Protein AF-0000000073406662 (afdb_homodimer)

InterPro domains:
  IPR036388 Winged helix-like DNA-binding domain superfamily [G3DSA:1.10.10.10] (6-102)
  IPR036390 Winged helix DNA-binding domain superfamily [SSF46785] (11-95)
  IPR038723 ArnR1-like, winged helix-turn-helix domain [PF14947] (11-85)

Nearest PDB structures (foldseek):
  1r7j-assembly1_A-2  TM=8.911E-01  e=1.239E-07  Saccharolobus solfataricus
  1xsx-assembly1_B  TM=8.533E-01  e=1.805E-06  Saccharolobus solfataricus
  5yhx-assembly2_H  TM=6.867E-01  e=5.945E-03  Lactococcus lactis subsp. lactis Il1403
  5aiq-assembly2_B  TM=6.368E-01  e=1.874E-02  Neisseria meningitidis serogroup B
  1lnw-assembly3_F  TM=6.639E-01  e=2.578E-02  Pseudomonas aeruginosa

Sequence (204 aa):
MMAEVTTGRKKRTRYEIIHDILAQCENGAKKTWLMYKANLSYELTNNYINKLVEKQLISQKDGLYYLTDKGKKLLELLKEYKDKKTALDRVTSQIKDIYGEDMMAEVTTGRKKRTRYEIIHDILAQCENGAKKTWLMYKANLSYELTNNYINKLVEKQLISQKDGLYYLTDKGKKLLELLKEYKDKKTALDRVTSQIKDIYGED

Radius of gyration: 23.89 Å; Cα contacts (8 Å, |Δi|>4): 197; chains: 2; bounding box: 32×71×55 Å

Solvent-accessible surface area (backbone atoms only — not comparable to full-atom values): 11511 Å² total; per-residue (Å²): 134,76,77,75,72,72,69,83,67,82,76,82,48,70,66,54,52,50,38,57,53,51,64,52,13,72,82,45,29,40,62,70,55,50,43,64,70,64,76,50,55,70,66,59,42,49,53,50,53,52,50,34,40,75,64,49,27,32,44,79,55,97,74,22,31,28,53,31,74,58,23,49,52,47,46,54,47,46,54,50,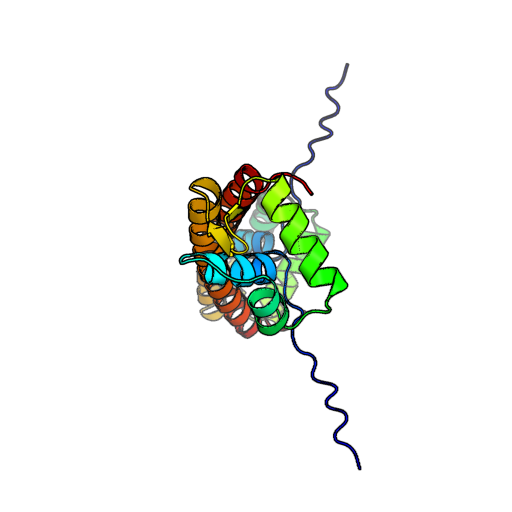40,50,53,34,48,50,55,35,51,52,46,51,50,53,44,40,68,70,71,43,84,131,134,75,78,75,73,71,68,82,66,82,75,81,49,70,64,55,51,50,38,57,53,50,65,53,13,71,82,46,28,42,60,71,54,51,44,62,69,62,75,51,54,68,65,59,42,48,52,51,52,52,52,34,39,75,66,48,27,30,45,79,56,95,74,22,30,28,51,32,75,59,23,49,52,47,44,53,46,44,52,50,41,51,52,35,49,51,56,36,50,52,46,51,49,54,45,40,69,70,71,42,84,131

pLDDT: mean 91.29, std 16.51, range [28.42, 98.75]

Structure (mmCIF, N/CA/C/O backbone):
data_AF-0000000073406662-model_v1
#
loop_
_entity.id
_entity.type
_entity.pdbx_description
1 polymer 'Conserved Archaeal protein'
#
loop_
_atom_site.group_PDB
_atom_site.id
_atom_site.type_symbol
_atom_site.label_atom_id
_atom_site.label_alt_id
_atom_site.label_comp_id
_atom_site.label_asym_id
_atom_site.label_entity_id
_atom_site.label_seq_id
_atom_site.pdbx_PDB_ins_code
_atom_site.Cartn_x
_atom_site.Cartn_y
_atom_site.Cartn_z
_atom_site.occupancy
_atom_site.B_iso_or_equiv
_atom_site.auth_seq_id
_atom_site.auth_comp_id
_atom_site.auth_asym_id
_atom_site.auth_atom_id
_atom_site.pdbx_PDB_model_num
ATOM 1 N N . MET A 1 1 ? -20.703 21.891 -26.766 1 28.42 1 MET A N 1
ATOM 2 C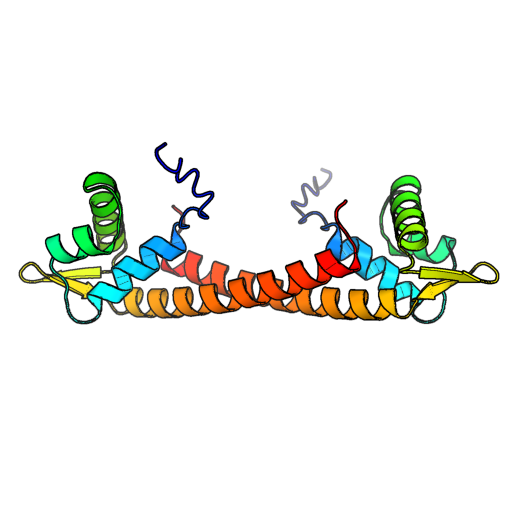 CA . MET A 1 1 ? -20.297 20.516 -26.516 1 28.42 1 MET A CA 1
ATOM 3 C C . MET A 1 1 ? -19.266 20.453 -25.391 1 28.42 1 MET A C 1
ATOM 5 O O . MET A 1 1 ? -18.094 20.781 -25.594 1 28.42 1 MET A O 1
ATOM 9 N N . MET A 1 2 ? -19.641 20.781 -24.141 1 30.27 2 MET A N 1
ATOM 10 C CA . MET A 1 2 ? -18.781 20.984 -22.969 1 30.27 2 MET A CA 1
ATOM 11 C C . MET A 1 2 ? -18.062 19.688 -22.594 1 30.27 2 MET A C 1
ATOM 13 O O . MET A 1 2 ? -18.609 18.594 -22.75 1 30.27 2 MET A O 1
ATOM 17 N N . ALA A 1 3 ? -16.828 19.625 -22.828 1 38.38 3 ALA A N 1
ATOM 18 C CA . ALA A 1 3 ? -16.016 18.484 -22.406 1 38.38 3 ALA A CA 1
ATOM 19 C C . ALA A 1 3 ? -16.422 18.016 -21.031 1 38.38 3 ALA A C 1
ATOM 21 O O . ALA A 1 3 ? -16.5 18.797 -20.078 1 38.38 3 ALA A O 1
ATOM 22 N N . GLU A 1 4 ? -17.375 17.172 -20.938 1 38.16 4 GLU A N 1
ATOM 23 C CA . GLU A 1 4 ? -17.578 16.531 -19.641 1 38.16 4 GLU A CA 1
ATOM 24 C C . GLU A 1 4 ? -16.25 16.094 -19.031 1 38.16 4 GLU A C 1
ATOM 26 O O . GLU A 1 4 ? -15.523 15.289 -19.641 1 38.16 4 GLU A O 1
ATOM 31 N N . VAL A 1 5 ? -15.398 16.938 -18.531 1 43.41 5 VAL A N 1
ATOM 32 C CA . VAL A 1 5 ? -14.266 16.547 -17.719 1 43.41 5 VAL A CA 1
ATOM 33 C C . VAL A 1 5 ? -14.68 15.43 -16.75 1 43.41 5 VAL A C 1
ATOM 35 O O . VAL A 1 5 ? -15.352 15.68 -15.758 1 43.41 5 VAL A O 1
ATOM 38 N N . THR A 1 6 ? -15.414 14.555 -17.125 1 45.12 6 THR A N 1
ATOM 39 C CA . THR A 1 6 ? -15.633 13.406 -16.25 1 45.12 6 THR A CA 1
ATOM 40 C C . THR A 1 6 ? -14.336 12.992 -15.555 1 45.12 6 THR A C 1
ATOM 42 O O . THR A 1 6 ? -13.586 12.172 -16.078 1 45.12 6 THR A O 1
ATOM 45 N N . THR A 1 7 ? -13.305 13.859 -15.336 1 47 7 THR A N 1
ATOM 46 C CA . THR A 1 7 ? -11.945 13.43 -15.055 1 47 7 THR A CA 1
ATOM 47 C C . THR A 1 7 ? -11.898 12.531 -13.82 1 47 7 THR A C 1
ATOM 49 O O . THR A 1 7 ? -12.492 12.859 -12.789 1 47 7 THR A O 1
ATOM 52 N N . GLY A 1 8 ? -12.062 11.32 -13.852 1 49.19 8 GLY A N 1
ATOM 53 C CA . GLY A 1 8 ? -11.766 10.227 -12.938 1 49.19 8 GLY A CA 1
ATOM 54 C C . GLY A 1 8 ? -10.617 10.539 -11.992 1 49.19 8 GLY A C 1
ATOM 55 O O . GLY A 1 8 ? -9.68 9.742 -11.867 1 49.19 8 GLY A O 1
ATOM 56 N N . ARG A 1 9 ? -10.273 11.703 -11.641 1 59.06 9 ARG A N 1
ATOM 57 C CA . ARG A 1 9 ? -9.086 11.992 -10.836 1 59.06 9 ARG A CA 1
ATOM 58 C C . ARG A 1 9 ? -9.172 11.305 -9.477 1 59.06 9 ARG A C 1
ATOM 60 O O . ARG A 1 9 ? -10.242 11.25 -8.867 1 59.06 9 ARG A O 1
ATOM 67 N N . LYS A 1 10 ? -8.125 10.625 -9.18 1 72.88 10 LYS A N 1
ATOM 68 C CA . LYS A 1 10 ? -8.008 9.992 -7.867 1 72.88 10 LYS A CA 1
ATOM 69 C C . LYS A 1 10 ? -8.18 11.016 -6.746 1 72.88 10 LYS A C 1
ATOM 71 O O . LYS A 1 10 ? -7.578 12.086 -6.781 1 72.88 10 LYS A O 1
ATOM 76 N N . LYS A 1 11 ? -9.188 10.852 -5.934 1 87.69 11 LYS A N 1
ATOM 77 C CA . LYS A 1 11 ? -9.453 11.656 -4.742 1 87.69 11 LYS A CA 1
ATOM 78 C C . LYS A 1 11 ? -8.266 11.617 -3.779 1 87.69 11 LYS A C 1
ATOM 80 O O . LYS A 1 11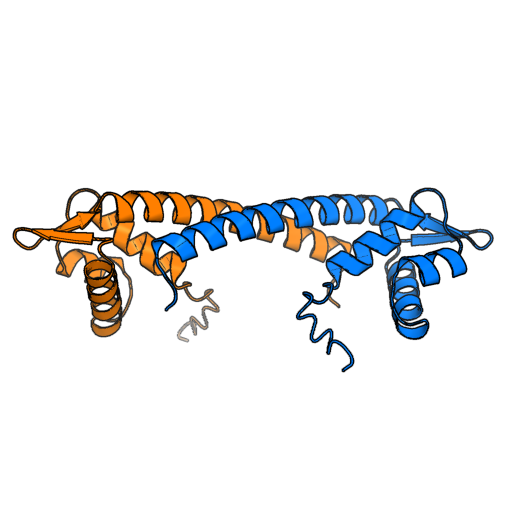 ? -7.688 10.555 -3.547 1 87.69 11 LYS A O 1
ATOM 85 N N . ARG A 1 12 ? -7.898 12.938 -3.332 1 91.94 12 ARG A N 1
ATOM 86 C CA . ARG A 1 12 ? -6.848 13 -2.324 1 91.94 12 ARG A CA 1
ATOM 87 C C . ARG A 1 12 ? -7.242 12.234 -1.068 1 91.94 12 ARG A C 1
ATOM 89 O O . ARG A 1 12 ? -8.391 12.305 -0.627 1 91.94 12 ARG A O 1
ATOM 96 N N . THR A 1 13 ? -6.262 11.523 -0.59 1 94.5 13 THR A N 1
ATOM 97 C CA . THR A 1 13 ? -6.449 10.844 0.686 1 94.5 13 THR A CA 1
ATOM 98 C C . THR A 1 13 ? -6.25 11.805 1.851 1 94.5 13 THR A C 1
ATOM 100 O O . THR A 1 13 ? -5.719 12.906 1.669 1 94.5 13 THR A O 1
ATOM 103 N N . ARG A 1 14 ? -6.676 11.43 2.963 1 95.19 14 ARG A N 1
ATOM 104 C CA . ARG A 1 14 ? -6.473 12.195 4.188 1 95.19 14 ARG A CA 1
ATOM 105 C C . ARG A 1 14 ? -4.996 12.523 4.387 1 95.19 14 ARG A C 1
ATOM 107 O O . ARG A 1 14 ? -4.648 13.656 4.734 1 95.19 14 ARG A O 1
ATOM 114 N N . TYR A 1 15 ? -4.195 11.539 4.129 1 96.94 15 TYR A N 1
ATOM 115 C CA . TYR A 1 15 ? -2.766 11.727 4.336 1 96.94 15 TYR A CA 1
ATOM 116 C C . TYR A 1 15 ? -2.213 12.781 3.381 1 96.94 15 TYR A C 1
ATOM 118 O O . TYR A 1 15 ? -1.326 13.555 3.748 1 96.94 15 TYR A O 1
ATOM 126 N N . GLU A 1 16 ? -2.719 12.82 2.156 1 96.56 16 GLU A N 1
ATOM 127 C CA . GLU A 1 16 ? -2.277 13.805 1.175 1 96.56 16 GLU A CA 1
ATOM 128 C C . GLU A 1 16 ? -2.695 15.211 1.585 1 96.56 16 GLU A C 1
ATOM 130 O O . GLU A 1 16 ? -1.923 16.172 1.434 1 96.56 16 GLU A O 1
ATOM 135 N N . ILE A 1 17 ? -3.816 15.312 2.09 1 96.81 17 ILE A N 1
ATOM 136 C CA . ILE A 1 17 ? -4.332 16.609 2.529 1 96.81 17 ILE A CA 1
ATOM 137 C C . ILE A 1 17 ? -3.504 17.125 3.705 1 96.81 17 ILE A C 1
ATOM 139 O O . ILE A 1 17 ? -3.035 18.266 3.693 1 96.81 17 ILE A O 1
ATOM 143 N N . ILE A 1 18 ? -3.332 16.25 4.637 1 97.94 18 ILE A N 1
ATOM 144 C CA . ILE A 1 18 ? -2.562 16.609 5.82 1 97.94 18 ILE A CA 1
ATOM 145 C C . ILE A 1 18 ? -1.15 17.031 5.414 1 97.94 18 ILE A C 1
ATOM 147 O O . ILE A 1 18 ? -0.636 18.047 5.871 1 97.94 18 ILE A O 1
ATOM 151 N N . HIS A 1 19 ? -0.587 16.234 4.582 1 98.19 19 HIS A N 1
ATOM 152 C CA . HIS A 1 19 ? 0.744 16.562 4.082 1 98.19 19 HIS A CA 1
ATOM 153 C C . HIS A 1 19 ? 0.781 17.969 3.488 1 98.19 19 HIS A C 1
ATOM 155 O O . HIS A 1 19 ? 1.673 18.766 3.807 1 98.19 19 HIS A O 1
ATOM 161 N N . ASP A 1 20 ? -0.15 18.266 2.67 1 97.12 20 ASP A N 1
ATOM 162 C CA . ASP A 1 20 ? -0.146 19.547 1.951 1 97.12 20 ASP A CA 1
ATOM 163 C C . ASP A 1 20 ? -0.275 20.719 2.914 1 97.12 20 ASP A C 1
ATOM 165 O O . ASP A 1 20 ? 0.365 21.75 2.725 1 97.12 20 ASP A O 1
ATOM 169 N N . ILE A 1 21 ? -1.097 20.547 3.883 1 98 21 ILE A N 1
ATOM 170 C CA . ILE A 1 21 ? -1.281 21.609 4.855 1 98 21 ILE A CA 1
ATOM 171 C C . ILE A 1 21 ? -0.011 21.781 5.688 1 98 21 ILE A C 1
ATOM 173 O O . ILE A 1 21 ? 0.51 22.891 5.824 1 98 21 ILE A O 1
ATOM 177 N N . LEU A 1 22 ? 0.513 20.703 6.23 1 98.5 22 LEU A N 1
ATOM 178 C CA . LEU A 1 22 ? 1.694 20.766 7.086 1 98.5 22 LEU A CA 1
ATOM 179 C C . LEU A 1 22 ? 2.877 21.375 6.34 1 98.5 22 LEU A C 1
ATOM 181 O O . LEU A 1 22 ? 3.639 22.156 6.914 1 98.5 22 LEU A O 1
ATOM 185 N N . ALA A 1 23 ? 2.977 21.047 5.133 1 98.31 23 ALA A N 1
ATOM 186 C CA . ALA A 1 23 ? 4.102 21.516 4.32 1 98.31 23 ALA A CA 1
ATOM 187 C C . ALA A 1 23 ? 4.105 23.031 4.203 1 98.31 23 ALA A C 1
ATOM 189 O O . ALA A 1 23 ? 5.168 23.641 4.082 1 98.31 23 ALA A O 1
ATOM 190 N N . GLN A 1 24 ? 2.945 23.609 4.254 1 98 24 GLN A N 1
ATOM 191 C CA . GLN A 1 24 ? 2.828 25.062 4.129 1 98 24 GLN A CA 1
ATOM 192 C C . GLN A 1 24 ? 3.176 25.75 5.441 1 98 24 GLN A C 1
ATOM 194 O O . GLN A 1 24 ? 3.439 26.953 5.461 1 98 24 GLN A O 1
ATOM 199 N N . CYS A 1 25 ? 3.275 25.016 6.527 1 98.38 25 CYS A N 1
ATOM 200 C CA . CYS A 1 25 ? 3.404 25.609 7.852 1 98.38 25 CYS A CA 1
ATOM 201 C C . CYS A 1 25 ? 4.859 25.625 8.305 1 98.38 25 CYS A C 1
ATOM 203 O O . CYS A 1 25 ? 5.16 26.047 9.422 1 98.38 25 CYS A O 1
ATOM 205 N N . GLU A 1 26 ? 5.738 25.109 7.52 1 96.69 26 GLU A N 1
ATOM 206 C CA . GLU A 1 26 ? 7.148 24.984 7.883 1 96.69 26 GLU A CA 1
ATOM 207 C C . GLU A 1 26 ? 7.73 26.328 8.305 1 96.69 26 GLU A C 1
ATOM 209 O O . GLU A 1 26 ? 8.523 26.406 9.25 1 96.69 26 GLU A O 1
ATOM 214 N N . ASN A 1 27 ? 7.32 27.391 7.617 1 95.5 27 ASN A N 1
ATOM 215 C CA . ASN A 1 27 ? 7.852 28.719 7.914 1 95.5 27 ASN A CA 1
ATOM 216 C C . ASN A 1 27 ? 6.754 29.688 8.344 1 95.5 27 ASN A C 1
ATOM 218 O O . ASN A 1 27 ? 6.902 30.906 8.219 1 95.5 27 ASN A O 1
ATOM 222 N N . GLY A 1 28 ? 5.621 29.141 8.766 1 97.75 28 GLY A N 1
ATOM 223 C CA . GLY A 1 28 ? 4.477 29.953 9.133 1 97.75 28 GLY A CA 1
ATOM 224 C C . GLY A 1 28 ? 3.549 30.25 7.965 1 97.75 28 GLY A C 1
ATOM 225 O O . GLY A 1 28 ? 4 30.641 6.887 1 97.75 28 GLY A O 1
ATOM 226 N N . ALA A 1 29 ? 2.299 30 8.148 1 98.06 29 ALA A N 1
ATOM 227 C CA . ALA A 1 29 ? 1.318 30.203 7.086 1 98.06 29 ALA A CA 1
ATOM 228 C C . ALA A 1 29 ? 0.061 30.891 7.625 1 98.06 29 ALA A C 1
ATOM 230 O O . ALA A 1 29 ? -0.427 30.531 8.703 1 98.06 29 ALA A O 1
ATOM 231 N N . LYS A 1 30 ? -0.402 31.875 6.922 1 97.5 30 LYS A N 1
ATOM 232 C CA . LYS A 1 30 ? -1.708 32.438 7.246 1 97.5 30 LYS A CA 1
ATOM 233 C C . LYS A 1 30 ? -2.832 31.484 6.895 1 97.5 30 LYS A C 1
ATOM 235 O O . LYS A 1 30 ? -2.715 30.703 5.941 1 97.5 30 LYS A O 1
ATOM 240 N N . LYS A 1 31 ? -3.85 31.656 7.59 1 96.38 31 LYS A N 1
ATOM 241 C CA . LYS A 1 31 ? -5.008 30.797 7.328 1 96.38 31 LYS A CA 1
ATOM 242 C C . LYS A 1 31 ? -5.48 30.953 5.887 1 96.38 31 LYS A C 1
ATOM 244 O O . LYS A 1 31 ? -5.773 29.953 5.223 1 96.38 31 LYS A O 1
ATOM 249 N N . THR A 1 32 ? -5.543 32.188 5.488 1 95.38 32 THR A N 1
ATOM 250 C CA . THR A 1 32 ? -6.012 32.438 4.129 1 95.38 32 THR A CA 1
ATOM 251 C C . THR A 1 32 ? -5.129 31.703 3.111 1 95.38 32 THR A C 1
ATOM 253 O O . THR A 1 32 ? -5.629 31.172 2.123 1 95.38 32 THR A O 1
ATOM 256 N N . TRP A 1 33 ? -3.885 31.641 3.354 1 96.69 33 TRP A N 1
ATOM 257 C CA . TRP A 1 33 ? -2.953 30.938 2.486 1 96.69 33 TRP A CA 1
ATOM 258 C C . TRP A 1 33 ? -3.264 29.438 2.467 1 96.69 33 TRP A C 1
ATOM 260 O O . TRP A 1 33 ? -3.314 28.828 1.4 1 96.69 33 TRP A O 1
ATOM 270 N N . LEU A 1 34 ? -3.48 28.875 3.629 1 97.31 34 LEU A N 1
ATOM 271 C CA . LEU A 1 34 ? -3.805 27.453 3.742 1 97.31 34 LEU A CA 1
ATOM 272 C C . LEU A 1 34 ? -5.102 27.125 3.006 1 97.31 34 LEU A C 1
ATOM 274 O O . LEU A 1 34 ? -5.203 26.094 2.35 1 97.31 34 LEU A O 1
ATOM 278 N N . MET A 1 35 ? -6.094 28.031 3.055 1 93.94 35 MET A N 1
ATOM 279 C CA . MET A 1 35 ? -7.387 27.844 2.402 1 93.94 35 MET A CA 1
ATOM 280 C C . MET A 1 35 ? -7.23 27.797 0.886 1 93.94 35 MET A C 1
ATOM 282 O O . MET A 1 35 ? -7.844 26.953 0.222 1 93.94 35 MET A O 1
ATOM 286 N N . TYR A 1 36 ? -6.273 28.594 0.38 1 92.06 36 TYR A N 1
ATOM 287 C CA . TYR A 1 36 ? -6.059 28.672 -1.061 1 92.06 36 TYR A CA 1
ATOM 288 C C . TYR A 1 36 ? -5.25 27.469 -1.551 1 92.06 36 TYR A C 1
ATOM 290 O O . TYR A 1 36 ? -5.531 26.922 -2.615 1 92.06 36 TYR A O 1
ATOM 298 N N . LYS A 1 37 ? -4.383 27.109 -0.781 1 93.56 37 LYS A N 1
ATOM 299 C CA . LYS A 1 37 ? -3.434 26.094 -1.213 1 93.56 37 LYS A CA 1
ATOM 300 C C . LYS A 1 37 ? -4.023 24.688 -1.054 1 93.56 37 LYS A C 1
ATOM 302 O O . LYS A 1 37 ? -3.635 23.766 -1.766 1 93.56 37 LYS A O 1
ATOM 307 N N . ALA A 1 38 ? -4.938 24.469 -0.102 1 90.81 38 ALA A N 1
ATOM 308 C CA . ALA A 1 38 ? -5.516 23.156 0.175 1 90.81 38 ALA A CA 1
ATOM 309 C C . ALA A 1 38 ? -6.355 22.672 -1.001 1 90.81 38 ALA A C 1
ATOM 311 O O . ALA A 1 38 ? -6.477 21.453 -1.225 1 90.81 38 ALA A O 1
ATOM 312 N N . ASN A 1 39 ? -6.879 23.562 -1.828 1 91.25 39 ASN A N 1
ATOM 313 C CA . ASN A 1 39 ? -7.777 23.203 -2.918 1 91.25 39 ASN A CA 1
ATOM 314 C C . ASN A 1 39 ? -8.977 22.406 -2.412 1 91.25 39 ASN A C 1
ATOM 316 O O . ASN A 1 39 ? -9.344 21.375 -2.988 1 91.25 39 ASN A O 1
ATOM 320 N N . LEU A 1 40 ? -9.477 22.734 -1.242 1 94.25 40 LEU A N 1
ATOM 321 C CA . LEU A 1 40 ? -10.672 22.219 -0.583 1 94.25 40 LEU A CA 1
ATOM 322 C C . LEU A 1 40 ? -11.633 23.359 -0.231 1 94.25 40 LEU A C 1
ATOM 324 O O . LEU A 1 40 ? -11.266 24.531 -0.318 1 94.25 40 LEU A O 1
ATOM 328 N N . SER A 1 41 ? -12.82 23.016 0.089 1 94.81 41 SER A N 1
ATOM 329 C CA . SER A 1 41 ? -13.766 24.016 0.579 1 94.81 41 SER A CA 1
ATOM 330 C C . SER A 1 41 ? -13.258 24.672 1.855 1 94.81 41 SER A C 1
ATOM 332 O O . SER A 1 41 ? -12.445 24.094 2.582 1 94.81 41 SER A O 1
ATOM 334 N N . TYR A 1 42 ? -13.773 25.844 2.051 1 94.44 42 TYR A N 1
ATOM 335 C CA . TYR A 1 42 ? -13.43 26.594 3.256 1 94.44 42 TYR A CA 1
ATOM 336 C C . TYR A 1 42 ? -13.719 25.766 4.508 1 94.44 42 TYR A C 1
ATOM 338 O O . TYR A 1 42 ? -12.875 25.672 5.402 1 94.44 42 TYR A O 1
ATOM 346 N N . GLU A 1 43 ? -14.805 25.109 4.547 1 96.25 43 GLU A N 1
ATOM 347 C CA . GLU A 1 43 ? -15.242 24.344 5.711 1 96.25 43 GLU A CA 1
ATOM 348 C C . GLU A 1 43 ? -14.336 23.156 5.961 1 96.25 43 GLU A C 1
ATOM 350 O O . GLU A 1 43 ? -13.883 22.922 7.086 1 96.25 43 GLU A O 1
ATOM 355 N N . LEU A 1 44 ? -14.031 22.422 4.945 1 96.12 44 LEU A N 1
ATOM 356 C CA . LEU A 1 44 ? -13.195 21.234 5.078 1 96.12 44 LEU A CA 1
ATOM 357 C C . LEU A 1 44 ? -11.773 21.609 5.48 1 96.12 44 LEU A C 1
ATOM 359 O O . LEU A 1 44 ? -11.188 20.984 6.371 1 96.12 44 LEU A O 1
ATOM 363 N N . THR A 1 45 ? -11.297 22.625 4.855 1 96.81 45 THR A N 1
ATOM 364 C CA . THR A 1 45 ? -9.953 23.078 5.199 1 96.81 45 THR A CA 1
ATOM 365 C C . THR A 1 45 ? -9.891 23.516 6.66 1 96.81 45 THR A C 1
ATOM 367 O O . THR A 1 45 ? -8.969 23.141 7.387 1 96.81 45 THR A O 1
ATOM 370 N N . ASN A 1 46 ? -10.891 24.219 7.07 1 96.62 46 ASN A N 1
ATOM 371 C CA . ASN A 1 46 ? -10.945 24.656 8.461 1 96.62 46 ASN A CA 1
ATOM 372 C C . ASN A 1 46 ? -11 23.469 9.422 1 96.62 46 ASN A C 1
ATOM 374 O O . ASN A 1 46 ? -10.344 23.484 10.461 1 96.62 46 ASN A O 1
ATOM 378 N N . ASN A 1 47 ? -11.758 22.516 9.062 1 97.12 47 ASN A N 1
ATOM 379 C CA . ASN A 1 47 ? -11.844 21.328 9.898 1 97.12 47 ASN A CA 1
ATOM 380 C C . ASN A 1 47 ? -10.492 20.641 10.039 1 97.12 47 ASN A C 1
ATOM 382 O O . ASN A 1 47 ? -10.117 20.219 11.133 1 97.12 47 ASN A O 1
ATOM 386 N N . TYR A 1 48 ? -9.773 20.578 8.977 1 97.62 48 TYR A N 1
ATOM 387 C CA . TYR A 1 48 ? -8.445 19.969 9.023 1 97.62 48 TYR A CA 1
ATOM 388 C C . TYR A 1 48 ? -7.5 20.797 9.883 1 97.62 48 TYR A C 1
ATOM 390 O O . TYR A 1 48 ? -6.77 20.25 10.711 1 97.62 48 TYR A O 1
ATOM 398 N N . ILE A 1 49 ? -7.555 22.062 9.695 1 97.88 49 ILE A N 1
ATOM 399 C CA . ILE A 1 49 ? -6.664 22.953 10.438 1 97.88 49 ILE A CA 1
ATOM 400 C C . ILE A 1 49 ? -6.941 22.828 11.938 1 97.88 49 ILE A C 1
ATOM 402 O O . ILE A 1 49 ? -6.012 22.672 12.734 1 97.88 49 ILE A O 1
ATOM 406 N N . ASN A 1 50 ? -8.18 22.828 12.312 1 97.31 50 ASN A N 1
ATOM 407 C CA . ASN A 1 50 ? -8.562 22.719 13.719 1 97.31 50 ASN A CA 1
ATOM 408 C C . ASN A 1 50 ? -8.102 21.391 14.32 1 97.31 50 ASN A C 1
ATOM 410 O O . ASN A 1 50 ? -7.594 21.344 15.438 1 97.31 50 ASN A O 1
ATOM 414 N N . LYS A 1 51 ? -8.273 20.328 13.578 1 97.81 51 LYS A N 1
ATOM 415 C CA . LYS A 1 51 ? -7.852 19.016 14.039 1 97.81 51 LYS A CA 1
ATOM 416 C C . LYS A 1 51 ? -6.34 18.953 14.234 1 97.81 51 LYS A C 1
ATOM 418 O O . LYS A 1 51 ? -5.855 18.391 15.211 1 97.81 51 LYS A O 1
ATOM 423 N N . LEU A 1 52 ? -5.637 19.578 13.375 1 98.25 52 LEU A N 1
ATOM 424 C CA . LEU A 1 52 ? -4.18 19.562 13.445 1 98.25 52 LEU A CA 1
ATOM 425 C C . LEU A 1 52 ? -3.68 20.359 14.641 1 98.25 52 LEU A C 1
ATOM 427 O O . LEU A 1 52 ? -2.688 20 15.273 1 98.25 52 LEU A O 1
ATOM 431 N N . VAL A 1 53 ? -4.367 21.422 14.961 1 98.25 53 VAL A N 1
ATOM 432 C CA . VAL A 1 53 ? -4.039 22.203 16.141 1 98.25 53 VAL A CA 1
ATOM 433 C C . VAL A 1 53 ? -4.344 21.391 17.406 1 98.25 53 VAL A C 1
ATOM 435 O O . VAL A 1 53 ? -3.512 21.297 18.312 1 98.25 53 VAL A O 1
ATOM 438 N N . GLU A 1 54 ? -5.527 20.797 17.406 1 97.62 54 GLU A N 1
ATOM 439 C CA . GLU A 1 54 ? -5.961 20 18.547 1 97.62 54 GLU A CA 1
ATOM 440 C C . GLU A 1 54 ? -4.977 18.875 18.828 1 97.62 54 GLU A C 1
ATOM 442 O O . GLU A 1 54 ? -4.703 18.562 19.984 1 97.62 54 GLU A O 1
ATOM 447 N N . LYS A 1 55 ? -4.41 18.344 17.781 1 97.88 55 LYS A N 1
ATOM 448 C CA . LYS A 1 55 ? -3.504 17.203 17.906 1 97.88 55 LYS A CA 1
ATOM 449 C C . LYS A 1 55 ? -2.062 17.672 18.109 1 97.88 55 LYS A C 1
ATOM 451 O O . LYS A 1 55 ? -1.142 16.844 18.141 1 97.88 55 LYS A O 1
ATOM 456 N N . GLN A 1 56 ? -1.86 18.938 18.141 1 98.19 56 GLN A N 1
ATOM 457 C CA . GLN A 1 56 ? -0.576 19.562 18.422 1 98.19 56 GLN A CA 1
ATOM 458 C C . GLN A 1 56 ? 0.431 19.312 17.312 1 98.19 56 GLN A C 1
ATOM 460 O O . GLN A 1 56 ? 1.622 19.125 17.578 1 98.19 56 GLN A O 1
ATOM 465 N N . LEU A 1 57 ? -0.074 19.219 16.156 1 98.75 57 LEU A N 1
ATOM 466 C CA . LEU A 1 57 ? 0.78 19.062 14.977 1 98.75 57 LEU A CA 1
ATOM 467 C C . LEU A 1 57 ? 1.189 20.422 14.414 1 98.75 57 LEU A C 1
ATOM 469 O O . LEU A 1 57 ? 2.266 20.547 13.828 1 98.75 57 LEU A O 1
ATOM 473 N N . ILE A 1 58 ? 0.258 21.406 14.562 1 98.75 58 ILE A N 1
ATOM 474 C CA . ILE A 1 58 ? 0.597 22.797 14.281 1 98.75 58 ILE A CA 1
ATOM 475 C C . ILE A 1 58 ? 0.164 23.688 15.453 1 98.75 58 ILE A C 1
ATOM 477 O O . ILE A 1 58 ? -0.708 23.297 16.234 1 98.75 58 ILE A O 1
ATOM 481 N N . SER A 1 59 ? 0.823 24.75 15.578 1 98.5 59 SER A N 1
ATOM 482 C CA . SER A 1 59 ? 0.493 25.766 16.578 1 98.5 59 SER A CA 1
ATOM 483 C C . SER A 1 59 ? 0.18 27.109 15.914 1 98.5 59 SER A C 1
ATOM 485 O O . SER A 1 59 ? 0.604 27.359 14.781 1 98.5 59 SER A O 1
ATOM 487 N N . GLN A 1 60 ? -0.583 27.859 16.578 1 97.31 60 GLN A N 1
ATOM 488 C CA . GLN A 1 60 ? -0.926 29.203 16.094 1 97.31 60 GLN A CA 1
ATOM 489 C C . GLN A 1 60 ? -0.218 30.281 16.891 1 97.31 60 GLN A C 1
ATOM 491 O O . GLN A 1 60 ? -0.283 30.297 18.125 1 97.31 60 GLN A O 1
ATOM 496 N N . LYS A 1 61 ? 0.505 31.125 16.203 1 96 61 LYS A N 1
ATOM 497 C CA . LYS A 1 61 ? 1.187 32.25 16.812 1 96 61 LYS A CA 1
ATOM 498 C C . LYS A 1 61 ? 1.101 33.5 15.93 1 96 61 LYS A C 1
ATOM 500 O O . LYS A 1 61 ? 1.541 33.469 14.773 1 96 61 LYS A O 1
ATOM 505 N N . ASP A 1 62 ? 0.553 34.531 16.5 1 95.5 62 ASP A N 1
ATOM 506 C CA . ASP A 1 62 ? 0.471 35.844 15.82 1 95.5 62 ASP A CA 1
ATOM 507 C C . ASP A 1 62 ? -0.211 35.688 14.461 1 95.5 62 ASP A C 1
ATOM 509 O O . ASP A 1 62 ? 0.287 36.219 13.453 1 95.5 62 ASP A O 1
ATOM 513 N N . GLY A 1 63 ? -1.185 34.906 14.336 1 95.5 63 GLY A N 1
ATOM 514 C CA . GLY A 1 63 ? -1.998 34.781 13.141 1 95.5 63 GLY A CA 1
ATOM 515 C C . GLY A 1 63 ? -1.418 33.812 12.125 1 95.5 63 GLY A C 1
ATOM 516 O O . GLY A 1 63 ? -1.977 33.625 11.039 1 95.5 63 GLY A O 1
ATOM 517 N N . LEU A 1 64 ? -0.317 33.188 12.539 1 98.19 64 LEU A N 1
ATOM 518 C CA . LEU A 1 64 ? 0.34 32.219 11.648 1 98.19 64 LEU A CA 1
ATOM 519 C C . LEU A 1 64 ? 0.322 30.828 12.234 1 98.19 64 LEU A C 1
ATOM 521 O O . LEU A 1 64 ? 0.338 30.656 13.453 1 98.19 64 LEU A O 1
ATOM 525 N N . TYR A 1 65 ? 0.28 29.859 11.344 1 98.62 65 TYR A N 1
ATOM 526 C CA . TYR A 1 65 ? 0.366 28.453 11.742 1 98.62 65 TYR A CA 1
ATOM 527 C C . TYR A 1 65 ? 1.763 27.906 11.492 1 98.62 65 TYR A C 1
ATOM 529 O O . TYR A 1 65 ? 2.305 28.047 10.391 1 98.62 65 TYR A O 1
ATOM 537 N N . TYR A 1 66 ? 2.314 27.266 12.57 1 98.75 66 TYR A N 1
ATOM 538 C CA . TYR A 1 66 ? 3.66 26.703 12.5 1 98.75 66 TYR A CA 1
ATOM 539 C C . TYR A 1 66 ? 3.65 25.219 12.805 1 98.75 66 TYR A C 1
ATOM 541 O O . TYR A 1 66 ? 2.871 24.75 13.633 1 98.75 66 TYR A O 1
ATOM 549 N N . LEU A 1 67 ? 4.586 24.516 12.219 1 98.69 67 LEU A N 1
ATOM 550 C CA . LEU A 1 67 ? 4.797 23.125 12.594 1 98.69 67 LEU A CA 1
ATOM 551 C C . LEU A 1 67 ? 5.328 23.031 14.023 1 98.69 67 LEU A C 1
ATOM 553 O O . LEU A 1 67 ? 6.191 23.812 14.422 1 98.69 67 LEU A O 1
ATOM 557 N N . THR A 1 68 ? 4.773 22.125 14.773 1 98.5 68 THR A N 1
ATOM 558 C CA . THR A 1 68 ? 5.445 21.703 16 1 98.5 68 THR A CA 1
ATOM 559 C C . THR A 1 68 ? 6.484 20.625 15.695 1 98.5 68 THR A C 1
ATOM 561 O O . THR A 1 68 ? 6.656 20.219 14.547 1 98.5 68 THR A O 1
ATOM 564 N N . ASP A 1 69 ? 7.211 20.141 16.719 1 98.31 69 ASP A N 1
ATOM 565 C CA . ASP A 1 69 ? 8.133 19.016 16.516 1 98.31 69 ASP A CA 1
ATOM 566 C C . ASP A 1 69 ? 7.379 17.766 16.109 1 98.31 69 ASP A C 1
ATOM 568 O O . ASP A 1 69 ? 7.848 17 15.25 1 98.31 69 ASP A O 1
ATOM 572 N N . LYS A 1 70 ? 6.234 17.641 16.703 1 98.44 70 LYS A N 1
ATOM 573 C CA . LYS A 1 70 ? 5.371 16.516 16.344 1 98.44 70 LYS A CA 1
ATOM 574 C C . LYS A 1 70 ? 4.906 16.625 14.898 1 98.44 70 LYS A C 1
ATOM 576 O O . LYS A 1 70 ? 4.898 15.625 14.18 1 98.44 70 LYS A O 1
ATOM 581 N N . GLY A 1 71 ? 4.566 17.781 14.484 1 98.69 71 GLY A N 1
ATOM 582 C CA . GLY A 1 71 ? 4.152 18.031 13.117 1 98.69 71 GLY A CA 1
ATOM 583 C C . GLY A 1 71 ? 5.25 17.766 12.102 1 98.69 71 GLY A C 1
ATOM 584 O O . GLY A 1 71 ? 4.992 17.234 11.023 1 98.69 71 GLY A O 1
ATOM 585 N N . LYS A 1 72 ? 6.453 18.156 12.508 1 98.69 72 LYS A N 1
ATOM 586 C CA . LYS A 1 72 ? 7.598 17.922 11.633 1 98.69 72 LYS A CA 1
ATOM 587 C C . LYS A 1 72 ? 7.828 16.422 11.414 1 98.69 72 LYS A C 1
ATOM 589 O O . LYS A 1 72 ? 8.094 15.992 10.289 1 98.69 72 LYS A O 1
ATOM 594 N N . LYS A 1 73 ? 7.719 15.734 12.461 1 98.62 73 LYS A N 1
ATOM 595 C CA . LYS A 1 73 ? 7.879 14.289 12.367 1 98.62 73 LYS A CA 1
ATOM 596 C C . LYS A 1 73 ? 6.812 13.664 11.469 1 98.62 73 LYS A C 1
ATOM 598 O O . LYS A 1 73 ? 7.117 12.82 10.625 1 98.62 73 LYS A O 1
ATOM 603 N N . LEU A 1 74 ? 5.625 14.109 11.641 1 98.75 74 LEU A N 1
ATOM 604 C CA . LEU A 1 74 ? 4.547 13.562 10.812 1 98.75 74 LEU A CA 1
ATOM 605 C C . LEU A 1 74 ? 4.754 13.914 9.344 1 98.75 74 LEU A C 1
ATOM 607 O O . LEU A 1 74 ? 4.52 13.086 8.469 1 98.75 74 LEU A O 1
ATOM 611 N N . LEU A 1 75 ? 5.094 15.117 9.125 1 98.75 75 LEU A N 1
ATOM 612 C CA . LEU A 1 75 ? 5.332 15.531 7.742 1 98.75 75 LEU A CA 1
ATOM 613 C C . LEU A 1 75 ? 6.359 14.633 7.074 1 98.75 75 LEU A C 1
ATOM 615 O O . LEU A 1 75 ? 6.176 14.219 5.926 1 98.75 75 LEU A O 1
ATOM 619 N N . GLU A 1 76 ? 7.422 14.336 7.805 1 98.75 76 GLU A N 1
ATOM 620 C CA . GLU A 1 76 ? 8.461 13.453 7.266 1 98.75 76 GLU A CA 1
ATOM 621 C C . GLU A 1 76 ? 7.91 12.055 6.996 1 98.75 76 GLU A C 1
ATOM 623 O O . GLU A 1 76 ? 8.227 11.445 5.973 1 98.75 76 GLU A O 1
ATOM 628 N N . LEU A 1 77 ? 7.125 11.578 7.863 1 98.75 77 LEU A N 1
ATOM 629 C CA . LEU A 1 77 ? 6.523 10.258 7.688 1 98.75 77 LEU A CA 1
ATOM 630 C C . LEU A 1 77 ? 5.578 10.25 6.492 1 98.75 77 LEU A C 1
ATOM 632 O O . LEU A 1 77 ? 5.5 9.258 5.766 1 98.75 77 LEU A O 1
ATOM 636 N N . LEU A 1 78 ? 4.863 11.328 6.332 1 98.62 78 LEU A N 1
ATOM 637 C CA . LEU A 1 78 ? 3.93 11.414 5.215 1 98.62 78 LEU A CA 1
ATOM 638 C C . LEU A 1 78 ? 4.672 11.438 3.885 1 98.62 78 LEU A C 1
ATOM 640 O O . LEU A 1 78 ? 4.188 10.891 2.891 1 98.62 78 LEU A O 1
ATOM 644 N N . LYS A 1 79 ? 5.793 12.055 3.875 1 98.56 79 LYS A N 1
ATOM 645 C CA . LYS A 1 79 ? 6.641 12 2.688 1 98.56 79 LYS A CA 1
ATOM 646 C C . LYS A 1 79 ? 7.098 10.57 2.4 1 98.56 79 LYS A C 1
ATOM 648 O O . LYS A 1 79 ? 7.047 10.117 1.256 1 98.56 79 LYS A O 1
ATOM 653 N N . GLU A 1 80 ? 7.504 9.93 3.418 1 98.69 80 GLU A N 1
ATOM 654 C CA . GLU A 1 80 ? 7.914 8.539 3.281 1 98.69 80 GLU A CA 1
ATOM 655 C C . GLU A 1 80 ? 6.754 7.664 2.811 1 98.69 80 GLU A C 1
ATOM 657 O O . GLU A 1 80 ? 6.938 6.789 1.958 1 98.69 80 GLU A O 1
ATOM 662 N N . TYR A 1 81 ? 5.652 7.941 3.354 1 98.62 81 TYR A N 1
ATOM 663 C CA . TYR A 1 81 ? 4.449 7.223 2.955 1 98.62 81 TYR A CA 1
ATOM 664 C C . TYR A 1 81 ? 4.195 7.367 1.459 1 98.62 81 TYR A C 1
ATOM 666 O O . TYR A 1 81 ? 3.951 6.375 0.767 1 98.62 81 TYR A O 1
ATOM 674 N N . LYS A 1 82 ? 4.242 8.492 1.082 1 98.25 82 LYS A N 1
ATOM 675 C CA . LYS A 1 82 ? 4.016 8.742 -0.337 1 98.25 82 LYS A CA 1
ATOM 676 C C . LYS A 1 82 ? 5.008 7.969 -1.2 1 98.25 82 LYS A C 1
ATOM 678 O O . LYS A 1 82 ? 4.629 7.375 -2.213 1 98.25 82 LYS A O 1
ATOM 683 N N . ASP A 1 83 ? 6.238 7.988 -0.844 1 98.44 83 ASP A N 1
ATOM 684 C CA . ASP A 1 83 ? 7.277 7.277 -1.581 1 98.44 83 ASP A CA 1
ATOM 685 C C . ASP A 1 83 ? 7.004 5.777 -1.611 1 98.44 83 ASP A C 1
ATOM 687 O O . ASP A 1 83 ? 7.098 5.145 -2.666 1 98.44 83 ASP A O 1
ATOM 691 N N . LYS A 1 84 ? 6.699 5.242 -0.488 1 98.5 84 LYS A N 1
ATOM 692 C CA . LYS A 1 84 ? 6.453 3.809 -0.382 1 98.5 84 LYS A CA 1
ATOM 693 C C . LYS A 1 84 ? 5.188 3.41 -1.138 1 98.5 84 LYS A C 1
ATOM 695 O O . LYS A 1 84 ? 5.145 2.355 -1.774 1 98.5 84 LYS A O 1
ATOM 700 N N . LYS A 1 85 ? 4.223 4.219 -1.021 1 98.19 85 LYS A N 1
ATOM 701 C CA . LYS A 1 85 ? 2.98 3.963 -1.744 1 98.19 85 LYS A CA 1
ATOM 702 C C . LYS A 1 85 ? 3.215 3.943 -3.252 1 98.19 85 LYS A C 1
ATOM 704 O O . LYS A 1 85 ? 2.719 3.057 -3.951 1 98.19 85 LYS A O 1
ATOM 709 N N . THR A 1 86 ? 3.957 4.906 -3.709 1 98.25 86 THR A N 1
ATOM 710 C CA . THR A 1 86 ? 4.281 4.973 -5.129 1 98.25 86 THR A CA 1
ATOM 711 C C . THR A 1 86 ? 5.039 3.725 -5.574 1 98.25 86 THR A C 1
ATOM 713 O O . THR A 1 86 ? 4.75 3.16 -6.629 1 98.25 86 THR A O 1
ATOM 716 N N . ALA A 1 87 ? 5.988 3.279 -4.859 1 98.38 87 ALA A N 1
ATOM 717 C CA . ALA A 1 87 ? 6.754 2.074 -5.164 1 98.38 87 ALA A CA 1
ATOM 718 C C . ALA A 1 87 ? 5.852 0.845 -5.203 1 98.38 87 ALA A C 1
ATOM 720 O O . ALA A 1 87 ? 6.004 -0.016 -6.074 1 98.38 87 ALA A O 1
ATOM 721 N N . LEU A 1 88 ? 4.965 0.811 -4.285 1 98.69 88 LEU A N 1
ATOM 722 C CA . LEU A 1 88 ? 4.039 -0.312 -4.23 1 98.69 88 LEU A CA 1
ATOM 723 C C . LEU A 1 88 ? 3.107 -0.305 -5.441 1 98.69 88 LEU A C 1
ATOM 725 O O . LEU A 1 88 ? 2.852 -1.354 -6.039 1 98.69 88 LEU A O 1
ATOM 729 N N . ASP A 1 89 ? 2.65 0.837 -5.77 1 98.12 89 ASP A N 1
ATOM 730 C CA . ASP A 1 89 ? 1.771 0.962 -6.93 1 98.12 89 ASP A CA 1
ATOM 731 C C . ASP A 1 89 ? 2.482 0.525 -8.211 1 98.12 89 ASP A C 1
ATOM 733 O O . ASP A 1 89 ? 1.873 -0.092 -9.086 1 98.12 89 ASP A O 1
ATOM 737 N N . ARG A 1 90 ? 3.729 0.889 -8.289 1 98.5 90 ARG A N 1
ATOM 738 C CA . ARG A 1 90 ? 4.512 0.514 -9.461 1 98.5 90 ARG A CA 1
ATOM 739 C C . ARG A 1 90 ? 4.629 -1.002 -9.578 1 98.5 90 ARG A C 1
ATOM 741 O O . ARG A 1 90 ? 4.434 -1.564 -10.656 1 98.5 90 ARG A O 1
ATOM 748 N N . VAL A 1 91 ? 4.902 -1.638 -8.531 1 98.5 91 VAL A N 1
ATOM 749 C CA . VAL A 1 91 ? 5.07 -3.088 -8.562 1 98.5 91 VAL A CA 1
ATOM 750 C C . VAL A 1 91 ? 3.725 -3.76 -8.82 1 98.5 91 VAL A C 1
ATOM 752 O O . VAL A 1 91 ? 3.648 -4.75 -9.547 1 98.5 91 VAL A O 1
ATOM 755 N N . THR A 1 92 ? 2.674 -3.234 -8.258 1 98.25 92 THR A N 1
ATOM 756 C CA . THR A 1 92 ? 1.335 -3.77 -8.477 1 98.25 92 THR A CA 1
ATOM 757 C C . THR A 1 92 ? 0.951 -3.682 -9.953 1 98.25 92 THR A C 1
ATOM 759 O O . THR A 1 92 ? 0.36 -4.613 -10.5 1 98.25 92 THR A O 1
ATOM 762 N N . SER A 1 93 ? 1.321 -2.57 -10.492 1 98.25 93 SER A N 1
ATOM 763 C CA . SER A 1 93 ? 1.05 -2.412 -11.922 1 98.25 93 SER A CA 1
ATOM 764 C C . SER A 1 93 ? 1.776 -3.471 -12.742 1 98.25 93 SER A C 1
ATOM 766 O O . SER A 1 93 ? 1.208 -4.035 -13.68 1 98.25 93 SER A O 1
ATOM 768 N N . GLN A 1 94 ? 2.998 -3.721 -12.445 1 98.44 94 GLN A N 1
ATOM 769 C CA . GLN A 1 94 ? 3.781 -4.738 -13.141 1 98.44 94 GLN A CA 1
ATOM 770 C C . GLN A 1 94 ? 3.166 -6.125 -12.953 1 98.44 94 GLN A C 1
ATOM 772 O O . GLN A 1 94 ? 3.139 -6.926 -13.891 1 98.44 94 GLN A O 1
ATOM 777 N N . ILE A 1 95 ? 2.688 -6.391 -11.789 1 98.38 95 ILE A N 1
ATOM 778 C CA . ILE A 1 95 ? 2.041 -7.668 -11.5 1 98.38 95 ILE A CA 1
ATOM 779 C C . ILE A 1 95 ? 0.78 -7.809 -12.352 1 98.38 95 ILE A C 1
ATOM 781 O O . ILE A 1 95 ? 0.549 -8.859 -12.953 1 98.38 95 ILE A O 1
ATOM 785 N N . LYS A 1 96 ? 0.093 -6.766 -12.406 1 97.38 96 LYS A N 1
ATOM 786 C CA . LYS A 1 96 ? -1.127 -6.773 -13.211 1 97.38 96 LYS A CA 1
ATOM 787 C C . LYS A 1 96 ? -0.813 -7.016 -14.68 1 97.38 96 LYS A C 1
ATOM 789 O O . LYS A 1 96 ? -1.552 -7.719 -15.375 1 97.38 96 LYS A O 1
ATOM 794 N N . ASP A 1 97 ? 0.223 -6.449 -15.109 1 97.12 97 ASP A N 1
ATOM 795 C CA . ASP A 1 97 ? 0.63 -6.602 -16.5 1 97.12 97 ASP A CA 1
ATOM 796 C C . ASP A 1 97 ? 0.954 -8.055 -16.828 1 97.12 97 ASP A C 1
ATOM 798 O O . ASP A 1 97 ? 0.656 -8.539 -17.922 1 97.12 97 ASP A O 1
ATOM 802 N N . ILE A 1 98 ? 1.566 -8.773 -15.906 1 97.44 98 ILE A N 1
ATOM 803 C CA . ILE A 1 98 ? 2.008 -10.141 -16.125 1 97.44 98 ILE A CA 1
ATOM 804 C C . ILE A 1 98 ? 0.851 -11.102 -15.875 1 97.44 98 ILE A C 1
ATOM 806 O O . ILE A 1 98 ? 0.59 -12 -16.672 1 97.44 98 ILE A O 1
ATOM 810 N N . TYR A 1 99 ? 0.253 -10.914 -14.734 1 96.19 99 TYR A N 1
ATOM 811 C CA . TYR A 1 99 ? -0.81 -11.82 -14.312 1 96.19 99 TYR A CA 1
ATOM 812 C C . TYR A 1 99 ? -2.082 -11.578 -15.125 1 96.19 99 TYR A C 1
ATOM 814 O O . TYR A 1 99 ? -2.852 -12.508 -15.367 1 96.19 99 TYR A O 1
ATOM 822 N N . GLY A 1 100 ? -2.271 -10.406 -15.555 1 86.25 100 GLY A N 1
ATOM 823 C CA . GLY A 1 100 ? -3.471 -10.031 -16.281 1 86.25 100 GLY A CA 1
ATOM 824 C C . GLY A 1 100 ? -4.656 -9.742 -15.383 1 86.25 100 GLY A C 1
ATOM 825 O O . GLY A 1 100 ? -4.574 -9.922 -14.164 1 86.25 100 GLY A O 1
ATOM 826 N N . GLU A 1 101 ? -5.703 -9.039 -15.945 1 68.69 101 GLU A N 1
ATOM 827 C CA . GLU A 1 101 ? -6.934 -8.68 -15.242 1 68.69 101 GLU A CA 1
ATOM 828 C C . GLU A 1 101 ? -7.762 -9.914 -14.906 1 68.69 101 GLU A C 1
ATOM 830 O O . GLU A 1 101 ? -7.707 -10.914 -15.617 1 68.69 101 GLU A O 1
ATOM 835 N N . ASP A 1 102 ? -7.977 -10.219 -13.445 1 57.47 102 ASP A N 1
ATOM 836 C CA . ASP A 1 102 ? -8.969 -11.281 -13.242 1 57.47 102 ASP A CA 1
ATOM 837 C C . ASP A 1 102 ? -10.219 -11.023 -14.086 1 57.47 102 ASP A C 1
ATOM 839 O O . ASP A 1 102 ? -10.547 -9.875 -14.383 1 57.47 102 ASP A O 1
ATOM 843 N N . MET B 1 1 ? -13.141 -25.734 28.297 1 28.8 1 MET B N 1
ATOM 844 C CA . MET B 1 1 ? -12.977 -24.297 28.062 1 28.8 1 MET B CA 1
ATOM 845 C C . MET B 1 1 ? -12.141 -24.047 26.812 1 28.8 1 MET B C 1
ATOM 847 O O . MET B 1 1 ? -10.922 -24.172 26.844 1 28.8 1 MET B O 1
ATOM 851 N N . MET B 1 2 ? -12.594 -24.453 25.609 1 30.58 2 MET B N 1
ATOM 852 C CA . MET B 1 2 ? -11.875 -24.469 24.344 1 30.58 2 MET B CA 1
ATOM 853 C C . MET B 1 2 ? -11.477 -23.062 23.922 1 30.58 2 MET B C 1
ATOM 855 O O . MET B 1 2 ? -12.234 -22.109 24.125 1 30.58 2 MET B O 1
ATOM 859 N N . ALA B 1 3 ? -10.289 -22.75 24.031 1 38.91 3 ALA B N 1
ATOM 860 C CA . ALA B 1 3 ? -9.797 -21.453 23.547 1 38.91 3 ALA B CA 1
ATOM 861 C C . ALA B 1 3 ? -10.445 -21.094 22.203 1 38.91 3 ALA B C 1
ATOM 863 O O . ALA B 1 3 ? -10.484 -21.906 21.281 1 38.91 3 ALA B O 1
ATOM 864 N N . GLU B 1 4 ? -11.57 -20.453 22.219 1 38.09 4 GLU B N 1
ATOM 865 C CA . GLU B 1 4 ? -12.055 -19.891 20.969 1 38.09 4 GLU B CA 1
ATOM 866 C C . GLU B 1 4 ? -10.93 -19.234 20.172 1 38.09 4 GLU B C 1
ATOM 868 O O . GLU B 1 4 ? -10.266 -18.328 20.672 1 38.09 4 GLU B O 1
ATOM 873 N N . VAL B 1 5 ? -10.055 -19.922 19.5 1 44.09 5 VAL B N 1
ATOM 874 C CA . VAL B 1 5 ? -9.148 -19.359 18.516 1 44.09 5 VAL B CA 1
ATOM 875 C C . VAL B 1 5 ? -9.891 -18.312 17.672 1 44.09 5 VAL B C 1
ATOM 877 O O . VAL B 1 5 ? -10.672 -18.672 16.781 1 44.09 5 VAL B O 1
ATOM 880 N N . THR B 1 6 ? -10.727 -17.578 18.172 1 45.47 6 THR B N 1
ATOM 881 C CA . THR B 1 6 ? -11.266 -16.484 17.375 1 45.47 6 THR B CA 1
ATOM 882 C C . THR B 1 6 ? -10.164 -15.828 16.531 1 45.47 6 THR B C 1
ATOM 884 O O . THR B 1 6 ? -9.438 -14.961 17.031 1 45.47 6 THR B O 1
ATOM 887 N N . THR B 1 7 ? -9.07 -16.5 16.109 1 47.53 7 THR B N 1
ATOM 888 C CA . THR B 1 7 ? -7.828 -15.867 15.688 1 47.53 7 THR B CA 1
ATOM 889 C C . THR B 1 7 ? -8.086 -14.898 14.539 1 47.53 7 THR B C 1
ATOM 891 O O . THR B 1 7 ? -8.719 -15.258 13.547 1 47.53 7 THR B O 1
ATOM 894 N N . GLY B 1 8 ? -8.445 -13.75 14.711 1 49.78 8 GLY B N 1
ATOM 895 C CA . GLY B 1 8 ? -8.43 -12.57 13.859 1 49.78 8 GLY B CA 1
ATOM 896 C C . GLY B 1 8 ? -7.34 -12.617 12.805 1 49.78 8 GLY B C 1
ATOM 897 O O . GLY B 1 8 ? -6.688 -11.602 12.531 1 49.78 8 GLY B O 1
ATOM 898 N N . ARG B 1 9 ? -6.832 -13.695 12.359 1 59.09 9 ARG B N 1
ATOM 899 C CA . ARG B 1 9 ? -5.699 -13.734 11.438 1 59.09 9 ARG B CA 1
ATOM 900 C C . ARG B 1 9 ? -6.047 -13.07 10.117 1 59.09 9 ARG B C 1
ATOM 902 O O . ARG B 1 9 ? -7.164 -13.219 9.609 1 59.09 9 ARG B O 1
ATOM 909 N N . LYS B 1 10 ? -5.203 -12.172 9.727 1 72.31 10 LYS B N 1
ATOM 910 C CA . LYS B 1 10 ? -5.348 -11.516 8.43 1 72.31 10 LYS B CA 1
ATOM 911 C C . LYS B 1 10 ? -5.434 -12.547 7.305 1 72.31 10 LYS B C 1
ATOM 913 O O . LYS B 1 10 ? -4.629 -13.477 7.246 1 72.31 10 LYS B O 1
ATOM 918 N N . LYS B 1 11 ? -6.547 -12.562 6.617 1 87.62 11 LYS B N 1
ATOM 919 C CA . LYS B 1 11 ? -6.777 -13.391 5.438 1 87.62 11 LYS B CA 1
ATOM 920 C C . LYS B 1 11 ? -5.719 -13.133 4.367 1 87.62 11 LYS B C 1
ATOM 922 O O . LYS B 1 11 ? -5.363 -11.984 4.102 1 87.62 11 LYS B O 1
ATOM 927 N N . ARG B 1 12 ? -5.16 -14.367 3.865 1 91.88 12 ARG B N 1
ATOM 928 C CA . ARG B 1 12 ? -4.211 -14.234 2.766 1 91.88 12 ARG B CA 1
ATOM 929 C C . ARG B 1 12 ? -4.852 -13.555 1.565 1 91.88 12 ARG B C 1
ATOM 931 O O . ARG B 1 12 ? -6.004 -13.836 1.228 1 91.88 12 ARG B O 1
ATOM 938 N N . THR B 1 13 ? -4.062 -12.68 1.01 1 94.56 13 THR B N 1
ATOM 939 C CA . THR B 1 13 ? -4.484 -12.047 -0.235 1 94.56 13 THR B CA 1
ATOM 940 C C . THR B 1 13 ? -4.227 -12.969 -1.425 1 94.56 13 THR B C 1
ATOM 942 O O . THR B 1 13 ? -3.494 -13.953 -1.306 1 94.56 13 THR B O 1
ATOM 945 N N . ARG B 1 14 ? -4.801 -12.672 -2.488 1 95.25 14 ARG B N 1
ATOM 946 C CA . ARG B 1 14 ? -4.578 -13.398 -3.732 1 95.25 14 ARG B CA 1
ATOM 947 C C . ARG B 1 14 ? -3.094 -13.469 -4.07 1 95.25 14 ARG B C 1
ATOM 949 O O . ARG B 1 14 ? -2.584 -14.523 -4.457 1 95.25 14 ARG B O 1
ATOM 956 N N . TYR B 1 15 ? -2.453 -12.359 -3.885 1 97 15 TYR B N 1
ATOM 957 C CA . TYR B 1 15 ? -1.036 -12.297 -4.227 1 97 15 TYR B CA 1
ATOM 958 C C . TYR B 1 15 ? -0.222 -13.227 -3.336 1 97 15 TYR B C 1
ATOM 960 O O . TYR B 1 15 ? 0.748 -13.844 -3.791 1 97 15 TYR B O 1
ATOM 968 N N . GLU B 1 16 ? -0.603 -13.336 -2.076 1 96.69 16 GLU B N 1
ATOM 969 C CA . GLU B 1 16 ? 0.091 -14.227 -1.148 1 96.69 16 GLU B CA 1
ATOM 970 C C . GLU B 1 16 ? -0.108 -15.688 -1.534 1 96.69 16 GLU B C 1
ATOM 972 O O . GLU B 1 16 ? 0.828 -16.484 -1.462 1 96.69 16 GLU B O 1
ATOM 977 N N . ILE B 1 17 ? -1.23 -15.984 -1.939 1 96.88 17 ILE B N 1
ATOM 978 C CA . ILE B 1 17 ? -1.55 -17.344 -2.342 1 96.88 17 ILE B CA 1
ATOM 979 C C . ILE B 1 17 ? -0.757 -17.719 -3.592 1 96.88 17 ILE B C 1
ATOM 981 O O . ILE B 1 17 ? -0.098 -18.766 -3.633 1 96.88 17 ILE B O 1
ATOM 985 N N . ILE B 1 18 ? -0.831 -16.844 -4.527 1 97.94 18 ILE B N 1
ATOM 986 C CA . ILE B 1 18 ? -0.121 -17.078 -5.777 1 97.94 18 ILE B CA 1
ATOM 987 C C . ILE B 1 18 ? 1.373 -17.234 -5.504 1 97.94 18 ILE B C 1
ATOM 989 O O . ILE B 1 18 ? 2.014 -18.156 -6.02 1 97.94 18 ILE B O 1
ATOM 993 N N . HIS B 1 19 ? 1.869 -16.359 -4.719 1 98.25 19 HIS B N 1
ATOM 994 C CA . HIS B 1 19 ? 3.275 -16.453 -4.344 1 98.25 19 HIS B CA 1
ATOM 995 C C . HIS B 1 19 ? 3.611 -17.812 -3.77 1 98.25 19 HIS B C 1
ATOM 997 O O . HIS B 1 19 ? 4.594 -18.438 -4.172 1 98.25 19 HIS B O 1
ATOM 1003 N N . ASP B 1 20 ? 2.828 -18.266 -2.873 1 97.19 20 ASP B N 1
ATOM 1004 C CA . ASP B 1 20 ? 3.115 -19.5 -2.168 1 97.19 20 ASP B CA 1
ATOM 1005 C C . ASP B 1 20 ? 3.111 -20.688 -3.127 1 97.19 20 ASP B C 1
ATOM 1007 O O . ASP B 1 20 ? 3.938 -21.594 -3.006 1 97.19 20 ASP B O 1
ATOM 1011 N N . ILE B 1 21 ? 2.189 -20.672 -4.016 1 98.12 21 ILE B N 1
ATOM 1012 C CA . ILE B 1 21 ? 2.109 -21.766 -4.977 1 98.12 21 ILE B CA 1
ATOM 1013 C C . ILE B 1 21 ? 3.307 -21.719 -5.922 1 98.12 21 ILE B C 1
ATOM 1015 O O . ILE B 1 21 ? 4 -22.719 -6.113 1 98.12 21 ILE B O 1
ATOM 1019 N N . LEU B 1 22 ? 3.578 -20.578 -6.496 1 98.5 22 LEU B N 1
ATOM 1020 C CA . LEU B 1 22 ? 4.668 -20.422 -7.453 1 98.5 22 LEU B CA 1
ATOM 1021 C C . LEU B 1 22 ? 6.004 -20.812 -6.824 1 98.5 22 LEU B C 1
ATOM 1023 O O . LEU B 1 22 ? 6.836 -21.453 -7.469 1 98.5 22 LEU B O 1
ATOM 1027 N N . ALA B 1 23 ? 6.156 -20.469 -5.625 1 98.31 23 ALA B N 1
ATOM 1028 C CA . ALA B 1 23 ? 7.414 -20.719 -4.922 1 98.31 23 ALA B CA 1
ATOM 1029 C C . ALA B 1 23 ? 7.695 -22.219 -4.82 1 98.3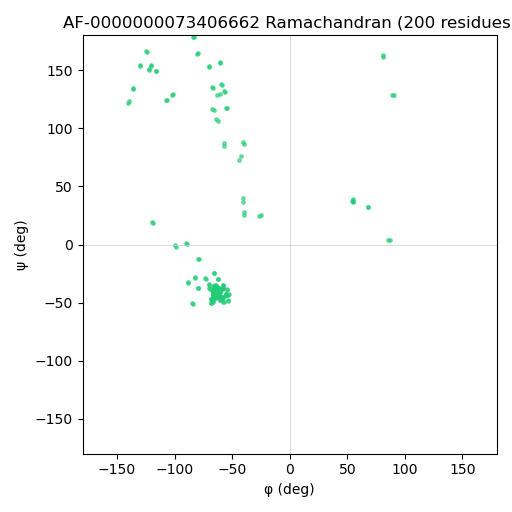1 23 ALA B C 1
ATOM 1031 O O . ALA B 1 23 ? 8.852 -22.641 -4.789 1 98.31 23 ALA B O 1
ATOM 1032 N N . GLN B 1 24 ? 6.66 -23 -4.781 1 98.06 24 GLN B N 1
ATOM 1033 C CA . GLN B 1 24 ? 6.812 -24.438 -4.66 1 98.06 24 GLN B CA 1
ATOM 1034 C C . GLN B 1 24 ? 7.16 -25.078 -6.008 1 98.06 24 GLN B C 1
ATOM 1036 O O . GLN B 1 24 ? 7.625 -26.219 -6.062 1 98.06 24 GLN B O 1
ATOM 1041 N N . CYS B 1 25 ? 7.031 -24.344 -7.094 1 98.38 25 CYS B N 1
ATOM 1042 C CA . CYS B 1 25 ? 7.137 -24.922 -8.43 1 98.38 25 CYS B CA 1
ATOM 1043 C C . CYS B 1 25 ? 8.523 -24.672 -9.016 1 98.38 25 CYS B C 1
ATOM 1045 O O . CYS B 1 25 ? 8.789 -25.047 -10.164 1 98.38 25 CYS B O 1
ATOM 1047 N N . GLU B 1 26 ? 9.375 -24.016 -8.305 1 96.69 26 GLU B N 1
ATOM 1048 C CA . GLU B 1 26 ? 10.695 -23.656 -8.797 1 96.69 26 GLU B CA 1
ATOM 1049 C C . GLU B 1 26 ? 11.461 -24.891 -9.289 1 96.69 26 GLU B C 1
ATOM 1051 O O . GLU B 1 26 ? 12.156 -24.828 -10.305 1 96.69 26 GLU B O 1
ATOM 1056 N N . ASN B 1 27 ? 11.312 -25.984 -8.578 1 95.56 27 ASN B N 1
ATOM 1057 C CA . ASN B 1 27 ? 12.039 -27.203 -8.938 1 95.56 27 ASN B CA 1
ATOM 1058 C C . ASN B 1 27 ? 11.086 -28.344 -9.281 1 95.56 27 ASN B C 1
ATOM 1060 O O . ASN B 1 27 ? 11.453 -29.516 -9.188 1 95.56 27 ASN B O 1
ATOM 1064 N N . GLY B 1 28 ? 9.836 -28.016 -9.578 1 97.81 28 GLY B N 1
ATOM 1065 C CA . GLY B 1 28 ? 8.82 -29.016 -9.852 1 97.81 28 GLY B CA 1
ATOM 1066 C C . GLY B 1 28 ? 8.07 -29.453 -8.609 1 97.81 28 GLY B C 1
ATOM 1067 O O . GLY B 1 28 ? 8.68 -29.75 -7.582 1 97.81 28 GLY B O 1
ATOM 1068 N N . ALA B 1 29 ? 6.781 -29.422 -8.672 1 98.12 29 ALA B N 1
ATOM 1069 C CA . ALA B 1 29 ? 5.957 -29.797 -7.527 1 98.12 29 ALA B CA 1
ATOM 1070 C C . ALA B 1 29 ? 4.793 -30.688 -7.953 1 98.12 29 ALA B C 1
ATOM 1072 O O . ALA B 1 29 ? 4.152 -30.438 -8.977 1 98.12 29 ALA B O 1
ATOM 1073 N N . LYS B 1 30 ? 4.578 -31.734 -7.215 1 97.56 30 LYS B N 1
ATOM 1074 C CA . LYS B 1 30 ? 3.369 -32.531 -7.422 1 97.56 30 LYS B CA 1
ATOM 1075 C C . LYS B 1 30 ? 2.129 -31.766 -6.961 1 97.56 30 LYS B C 1
ATOM 1077 O O . LYS B 1 30 ? 2.195 -30.969 -6.02 1 97.56 30 LYS B O 1
ATOM 1082 N N . LYS B 1 31 ? 1.105 -32.125 -7.578 1 96.38 31 LYS B N 1
ATOM 1083 C CA . LYS B 1 31 ? -0.157 -31.484 -7.207 1 96.38 31 LYS B CA 1
ATOM 1084 C C . LYS B 1 31 ? -0.466 -31.703 -5.727 1 96.38 31 LYS B C 1
ATOM 1086 O O . LYS B 1 31 ? -0.868 -30.766 -5.031 1 96.38 31 LYS B O 1
ATOM 1091 N N . THR B 1 32 ? -0.27 -32.938 -5.344 1 95.44 32 THR B N 1
ATOM 1092 C CA . THR B 1 32 ? -0.563 -33.25 -3.949 1 95.44 32 THR B CA 1
ATOM 1093 C C . THR B 1 32 ? 0.267 -32.375 -3.01 1 95.44 32 THR B C 1
ATOM 1095 O O . THR B 1 32 ? -0.227 -31.938 -1.973 1 95.44 32 THR B O 1
ATOM 1098 N N . TRP B 1 33 ? 1.452 -32.094 -3.361 1 96.81 33 TRP B N 1
ATOM 1099 C CA . TRP B 1 33 ? 2.318 -31.234 -2.574 1 96.81 33 TRP B CA 1
ATOM 1100 C C . TRP B 1 33 ? 1.758 -29.812 -2.514 1 96.81 33 TRP B C 1
ATOM 1102 O O . TRP B 1 33 ? 1.695 -29.203 -1.44 1 96.81 33 TRP B O 1
ATOM 1112 N N . LEU B 1 34 ? 1.348 -29.297 -3.639 1 97.38 34 LEU B N 1
ATOM 1113 C CA . LEU B 1 34 ? 0.773 -27.953 -3.709 1 97.38 34 LEU B CA 1
ATOM 1114 C C . LEU B 1 34 ? -0.487 -27.859 -2.855 1 97.38 34 LEU B C 1
ATOM 1116 O O . LEU B 1 34 ? -0.708 -26.859 -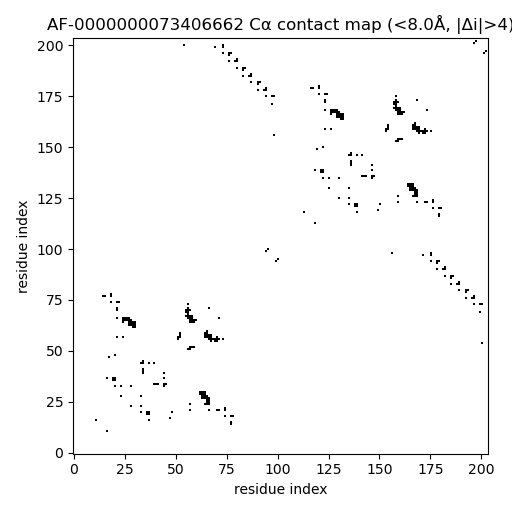2.182 1 97.38 34 LEU B O 1
ATOM 1120 N N . MET B 1 35 ? -1.321 -28.906 -2.826 1 94.12 35 MET B N 1
ATOM 1121 C CA . MET B 1 35 ? -2.561 -28.953 -2.057 1 94.12 35 MET B CA 1
ATOM 1122 C C . MET B 1 35 ? -2.275 -28.875 -0.561 1 94.12 35 MET B C 1
ATOM 1124 O O . MET B 1 35 ? -2.963 -28.141 0.165 1 94.12 35 MET B O 1
ATOM 1128 N N . TYR B 1 36 ? -1.155 -29.484 -0.163 1 92.12 36 TYR B N 1
ATOM 1129 C CA . TYR B 1 36 ? -0.795 -29.516 1.251 1 92.12 36 TYR B CA 1
ATOM 1130 C C . TYR B 1 36 ? -0.171 -28.188 1.677 1 92.12 36 TYR B C 1
ATOM 1132 O O . TYR B 1 36 ? -0.454 -27.688 2.766 1 92.12 36 TYR B O 1
ATOM 1140 N N . LYS B 1 37 ? 0.55 -27.672 0.84 1 93.75 37 LYS B N 1
ATOM 1141 C CA . LYS B 1 37 ? 1.339 -26.5 1.195 1 93.75 37 LYS B CA 1
ATOM 1142 C C . LYS B 1 37 ? 0.502 -25.234 1.096 1 93.75 37 LYS B C 1
ATOM 1144 O O . LYS B 1 37 ? 0.783 -24.234 1.777 1 93.75 37 LYS B O 1
ATOM 1149 N N . ALA B 1 38 ? -0.524 -25.172 0.246 1 91.25 38 ALA B N 1
ATOM 1150 C CA . ALA B 1 38 ? -1.343 -23.984 0.029 1 91.25 38 ALA B CA 1
ATOM 1151 C C . ALA B 1 38 ? -2.145 -23.625 1.279 1 91.25 38 ALA B C 1
ATOM 1153 O O . ALA B 1 38 ? -2.469 -22.469 1.51 1 91.25 38 ALA B O 1
ATOM 1154 N N . ASN B 1 39 ? -2.412 -24.594 2.15 1 91.25 39 ASN B N 1
ATOM 1155 C CA . ASN B 1 39 ? -3.258 -24.375 3.32 1 91.25 39 ASN B CA 1
ATOM 1156 C C . ASN B 1 39 ? -4.621 -23.812 2.93 1 91.25 39 ASN B C 1
ATOM 1158 O O . ASN B 1 39 ? -5.098 -22.859 3.541 1 91.25 39 ASN B O 1
ATOM 1162 N N . LEU B 1 40 ? -5.18 -24.25 1.823 1 94.38 40 LEU B N 1
ATOM 1163 C CA . LEU B 1 40 ? -6.504 -23.969 1.279 1 94.38 40 LEU B CA 1
ATOM 1164 C C . LEU B 1 40 ? -7.273 -25.25 1.016 1 94.38 40 LEU B C 1
ATOM 1166 O O . LEU B 1 40 ? -6.699 -26.344 1.062 1 94.38 40 LEU B O 1
ATOM 1170 N N . SER B 1 41 ? -8.508 -25.125 0.803 1 94.81 41 SER B N 1
ATOM 1171 C CA . SER B 1 41 ? -9.305 -26.281 0.396 1 94.81 41 SER B CA 1
ATOM 1172 C C . SER B 1 41 ? -8.805 -26.859 -0.928 1 94.81 41 SER B C 1
ATOM 1174 O O . SER B 1 41 ? -8.18 -26.141 -1.72 1 94.81 41 SER B O 1
ATOM 1176 N N . TYR B 1 42 ? -9.133 -28.109 -1.095 1 94.56 42 TYR B N 1
ATOM 1177 C CA . TYR B 1 42 ? -8.781 -28.797 -2.33 1 94.56 42 TYR B CA 1
ATOM 1178 C C . TYR B 1 42 ? -9.32 -28.047 -3.545 1 94.56 42 TYR B C 1
ATOM 1180 O O . TYR B 1 42 ? -8.586 -27.812 -4.512 1 94.56 42 TYR B O 1
ATOM 1188 N N . GLU B 1 43 ? -10.492 -27.594 -3.471 1 96.38 43 GLU B N 1
ATOM 1189 C CA . GLU B 1 43 ? -11.164 -26.922 -4.582 1 96.38 43 GLU B CA 1
ATOM 1190 C C . GLU B 1 43 ? -10.508 -25.578 -4.902 1 96.38 43 GLU B C 1
ATOM 1192 O O . GLU B 1 43 ? -10.211 -25.297 -6.062 1 96.38 43 GLU B O 1
ATOM 1197 N N . LEU B 1 44 ? -10.242 -24.797 -3.924 1 96.19 44 LEU B N 1
ATOM 1198 C CA . LEU B 1 44 ? -9.641 -23.484 -4.121 1 96.19 44 LEU B CA 1
ATOM 1199 C C . LEU B 1 44 ? -8.219 -23.609 -4.652 1 96.19 44 LEU B C 1
ATOM 1201 O O . LEU B 1 44 ? -7.84 -22.891 -5.59 1 96.19 44 LEU B O 1
ATOM 1205 N N . THR B 1 45 ? -7.523 -24.516 -4.082 1 96.88 45 THR B N 1
ATOM 1206 C CA . THR B 1 45 ? -6.16 -24.734 -4.547 1 96.88 45 THR B CA 1
ATOM 1207 C C . THR B 1 45 ? -6.156 -25.156 -6.012 1 96.88 45 THR B C 1
ATOM 1209 O O . THR B 1 45 ? -5.383 -24.641 -6.816 1 96.88 45 THR B O 1
ATOM 1212 N N . ASN B 1 46 ? -7.062 -26.047 -6.336 1 96.69 46 ASN B N 1
ATOM 1213 C CA . ASN B 1 46 ? -7.16 -26.5 -7.719 1 96.69 46 ASN B CA 1
ATOM 1214 C C . ASN B 1 46 ? -7.508 -25.344 -8.664 1 96.69 46 ASN B C 1
ATOM 1216 O O . ASN B 1 46 ? -6.953 -25.25 -9.758 1 96.69 46 ASN B O 1
ATOM 1220 N N . ASN B 1 47 ? -8.383 -24.531 -8.211 1 97.19 47 ASN B N 1
ATOM 1221 C CA . ASN B 1 47 ? -8.758 -23.391 -9.023 1 97.19 47 ASN B CA 1
ATOM 1222 C C . ASN B 1 47 ? -7.562 -22.469 -9.281 1 97.19 47 ASN B C 1
ATOM 1224 O O . ASN B 1 47 ? -7.367 -22 -10.406 1 97.19 47 ASN B O 1
ATOM 1228 N N . TYR B 1 48 ? -6.77 -22.266 -8.305 1 97.69 48 TYR B N 1
ATOM 1229 C CA . TYR B 1 48 ? -5.582 -21.422 -8.469 1 97.69 48 TYR B CA 1
ATOM 1230 C C . TYR B 1 48 ? -4.582 -22.078 -9.414 1 97.69 48 TYR B C 1
ATOM 1232 O O . TYR B 1 48 ? -4.035 -21.422 -10.297 1 97.69 48 TYR B O 1
ATOM 1240 N N . ILE B 1 49 ? -4.395 -23.359 -9.234 1 97.94 49 ILE B N 1
ATOM 1241 C CA . ILE B 1 49 ? -3.432 -24.062 -10.062 1 97.94 49 ILE B CA 1
ATOM 1242 C C . ILE B 1 49 ? -3.859 -24 -11.523 1 97.94 49 ILE B C 1
ATOM 1244 O O . ILE B 1 49 ? -3.053 -23.688 -12.398 1 97.94 49 ILE B O 1
ATOM 1248 N N . ASN B 1 50 ? -5.109 -24.234 -11.789 1 97.31 50 ASN B N 1
ATOM 1249 C CA . ASN B 1 50 ? -5.629 -24.203 -13.148 1 97.31 50 ASN B CA 1
ATOM 1250 C C . ASN B 1 50 ? -5.469 -22.812 -13.781 1 97.31 50 ASN B C 1
ATOM 1252 O O . ASN B 1 50 ? -5.074 -22.703 -14.938 1 97.31 50 ASN B O 1
ATOM 1256 N N . LYS B 1 51 ? -5.754 -21.812 -13.008 1 97.88 51 LYS B N 1
ATOM 1257 C CA . LYS B 1 51 ? -5.617 -20.453 -13.5 1 97.88 51 LYS B CA 1
ATOM 1258 C C . LYS B 1 51 ? -4.164 -20.125 -13.828 1 97.88 51 LYS B C 1
ATOM 1260 O O . LYS B 1 51 ? -3.879 -19.484 -14.844 1 97.88 51 LYS B O 1
ATOM 1265 N N . LEU B 1 52 ? -3.273 -20.594 -13.047 1 98.25 52 LEU B N 1
ATOM 1266 C CA . LEU B 1 52 ? -1.855 -20.312 -13.25 1 98.25 52 LEU B CA 1
ATOM 1267 C C . LEU B 1 52 ? -1.334 -21.031 -14.492 1 98.25 52 LEU B C 1
ATOM 1269 O O . LEU B 1 52 ? -0.484 -20.5 -15.211 1 98.25 52 LEU B O 1
ATOM 1273 N N . VAL B 1 53 ? -1.854 -22.188 -14.75 1 98.25 53 VAL B N 1
ATOM 1274 C CA . VAL B 1 53 ? -1.504 -22.922 -15.969 1 98.25 53 VAL B CA 1
ATOM 1275 C C . VAL B 1 53 ? -2.061 -22.188 -17.188 1 98.25 53 VAL B C 1
ATOM 1277 O O . VAL B 1 53 ? -1.343 -21.953 -18.156 1 98.25 53 VAL B O 1
ATOM 1280 N N . GLU B 1 54 ? -3.326 -21.812 -17.062 1 97.69 54 GLU B N 1
ATOM 1281 C CA . GLU B 1 54 ? -3.994 -21.109 -18.156 1 97.69 54 GLU B CA 1
ATOM 1282 C C . GLU B 1 54 ? -3.254 -19.828 -18.516 1 97.69 54 GLU B C 1
ATOM 1284 O O . GLU B 1 54 ? -3.148 -19.484 -19.703 1 97.69 54 GLU B O 1
ATOM 1289 N N . LYS B 1 55 ? -2.701 -19.203 -17.516 1 97.88 55 LYS B N 1
ATOM 1290 C CA . LYS B 1 55 ? -2.025 -17.922 -17.734 1 97.88 55 LYS B CA 1
ATOM 1291 C C . LYS B 1 55 ? -0.551 -18.125 -18.062 1 97.88 55 LYS B C 1
ATOM 1293 O O . LYS B 1 55 ? 0.206 -17.156 -18.172 1 97.88 55 LYS B O 1
ATOM 1298 N N . GLN B 1 56 ? -0.134 -19.344 -18.125 1 98.19 56 GLN B N 1
ATOM 1299 C CA . GLN B 1 56 ? 1.209 -19.734 -18.531 1 98.19 56 GLN B CA 1
ATOM 1300 C C . GLN B 1 56 ? 2.252 -19.297 -17.516 1 98.19 56 GLN B C 1
ATOM 1302 O O . GLN B 1 56 ? 3.363 -18.906 -17.875 1 98.19 56 GLN B O 1
ATOM 1307 N N . LEU B 1 57 ? 1.84 -19.281 -16.297 1 98.75 57 LEU B N 1
ATOM 1308 C CA . LEU B 1 57 ? 2.756 -18.969 -15.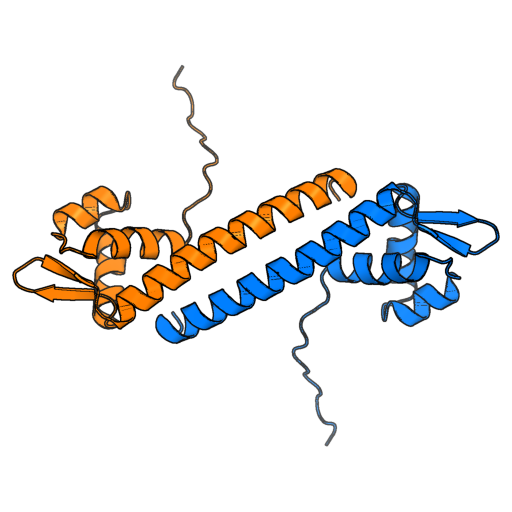211 1 98.75 57 LEU B CA 1
ATOM 1309 C C . LEU B 1 57 ? 3.447 -20.219 -14.703 1 98.75 57 LEU B C 1
ATOM 1311 O O . LEU B 1 57 ? 4.578 -20.172 -14.219 1 98.75 57 LEU B O 1
ATOM 1315 N N . ILE B 1 58 ? 2.705 -21.359 -14.773 1 98.75 58 ILE B N 1
ATOM 1316 C CA . ILE B 1 58 ? 3.307 -22.656 -14.539 1 98.75 58 ILE B CA 1
ATOM 1317 C C . ILE B 1 58 ? 2.93 -23.609 -15.672 1 98.75 58 ILE B C 1
ATOM 1319 O O . ILE B 1 58 ? 1.935 -23.391 -16.375 1 98.75 58 ILE B O 1
ATOM 1323 N N . SER B 1 59 ? 3.768 -24.562 -15.867 1 98.5 59 SER B N 1
ATOM 1324 C CA . SER B 1 59 ? 3.531 -25.625 -16.844 1 98.5 59 SER B CA 1
ATOM 1325 C C . SER B 1 59 ? 3.516 -27 -16.172 1 98.5 59 SER B C 1
ATOM 1327 O O . SER B 1 59 ? 4.07 -27.172 -15.086 1 98.5 59 SER B O 1
ATOM 1329 N N . GLN B 1 60 ? 2.844 -27.891 -16.781 1 97.38 60 GLN B N 1
ATOM 1330 C CA . GLN B 1 60 ? 2.781 -29.25 -16.281 1 97.38 60 GLN B CA 1
ATOM 1331 C C . GLN B 1 60 ? 3.594 -30.203 -17.156 1 97.38 60 GLN B C 1
ATOM 1333 O O . GLN B 1 60 ? 3.426 -30.219 -18.375 1 97.38 60 GLN B O 1
ATOM 1338 N N . LYS B 1 61 ? 4.516 -30.891 -16.531 1 96.06 61 LYS B N 1
ATOM 1339 C CA . LYS B 1 61 ? 5.328 -31.906 -17.219 1 96.06 61 LYS B CA 1
ATOM 1340 C C . LYS B 1 61 ? 5.535 -33.125 -16.344 1 96.06 61 LYS B C 1
ATOM 1342 O O . LYS B 1 61 ? 6.062 -33.031 -15.234 1 96.06 61 LYS B O 1
ATOM 1347 N N . ASP B 1 62 ? 5.129 -34.281 -16.891 1 95.5 62 ASP B N 1
ATOM 1348 C CA . ASP B 1 62 ? 5.332 -35.562 -16.219 1 95.5 62 ASP B CA 1
ATOM 1349 C C . ASP B 1 62 ? 4.762 -35.531 -14.805 1 95.5 62 ASP B C 1
ATOM 1351 O O . ASP B 1 62 ? 5.43 -35.938 -13.852 1 95.5 62 ASP B O 1
ATOM 1355 N N . GLY B 1 63 ? 3.678 -34.906 -14.57 1 95.56 63 GLY B N 1
ATOM 1356 C CA . GLY B 1 63 ? 2.965 -34.906 -13.305 1 95.56 63 GLY B CA 1
ATOM 1357 C C . GLY B 1 63 ? 3.453 -33.844 -12.336 1 95.56 63 GLY B C 1
ATOM 1358 O O . GLY B 1 63 ? 2.963 -33.75 -11.211 1 95.56 63 GLY B O 1
ATOM 1359 N N . LEU B 1 64 ? 4.383 -33.062 -12.836 1 98.19 64 LEU B N 1
ATOM 1360 C CA . LEU B 1 64 ? 4.941 -32 -12 1 98.19 64 LEU B CA 1
ATOM 1361 C C . LEU B 1 64 ? 4.621 -30.625 -12.57 1 98.19 64 LEU B C 1
ATOM 1363 O O . LEU B 1 64 ? 4.504 -30.469 -13.781 1 98.19 64 LEU B O 1
ATOM 1367 N N . TYR B 1 65 ? 4.492 -29.672 -11.664 1 98.62 65 TYR B N 1
ATOM 1368 C CA . TYR B 1 65 ? 4.297 -28.281 -12.055 1 98.62 65 TYR B CA 1
ATOM 1369 C C . TYR B 1 65 ? 5.594 -27.484 -11.922 1 98.62 65 TYR B C 1
ATOM 1371 O O . TYR B 1 65 ? 6.246 -27.531 -10.875 1 98.62 65 TYR B O 1
ATOM 1379 N N . TYR B 1 66 ? 5.918 -26.781 -13.039 1 98.75 66 TYR B N 1
ATOM 1380 C CA . TYR B 1 66 ? 7.148 -25.984 -13.078 1 98.75 66 TYR B CA 1
ATOM 1381 C C . TYR B 1 66 ? 6.855 -24.531 -13.367 1 98.75 66 TYR B C 1
ATOM 1383 O O . TYR B 1 66 ? 5.938 -24.203 -14.133 1 98.75 66 TYR B O 1
ATOM 1391 N N . LEU B 1 67 ? 7.703 -23.672 -12.859 1 98.69 67 LEU B N 1
ATOM 1392 C CA . LEU B 1 67 ? 7.637 -22.266 -13.242 1 98.69 67 LEU B CA 1
ATOM 1393 C C . LEU B 1 67 ? 8.008 -22.078 -14.711 1 98.69 67 LEU B C 1
ATOM 1395 O O . LEU B 1 67 ? 8.953 -22.719 -15.195 1 98.69 67 LEU B O 1
ATOM 1399 N N . THR B 1 68 ? 7.242 -21.297 -15.391 1 98.5 68 THR B N 1
ATOM 1400 C CA . THR B 1 68 ? 7.711 -20.766 -16.672 1 98.5 68 THR B CA 1
ATOM 1401 C C . THR B 1 68 ? 8.57 -19.531 -16.453 1 98.5 68 THR B C 1
ATOM 1403 O O . THR B 1 68 ? 8.773 -19.094 -15.312 1 98.5 68 THR B O 1
ATOM 1406 N N . ASP B 1 69 ? 9.109 -18.938 -17.531 1 98.38 69 ASP B N 1
ATOM 1407 C CA . ASP B 1 69 ? 9.836 -17.672 -17.406 1 98.38 69 ASP B CA 1
ATOM 1408 C C . ASP B 1 69 ? 8.914 -16.547 -16.906 1 98.38 69 ASP B C 1
ATOM 1410 O O . ASP B 1 69 ? 9.32 -15.719 -16.094 1 98.38 69 ASP B O 1
ATOM 1414 N N . LYS B 1 70 ? 7.719 -16.641 -17.406 1 98.44 70 LYS B N 1
ATOM 1415 C CA . LYS B 1 70 ? 6.703 -15.68 -16.969 1 98.44 70 LYS B CA 1
ATOM 1416 C C . LYS B 1 70 ? 6.395 -15.852 -15.484 1 98.44 70 LYS B C 1
ATOM 1418 O O . LYS B 1 70 ? 6.277 -14.859 -14.758 1 98.44 70 LYS B O 1
ATOM 1423 N N . GLY B 1 71 ? 6.297 -17.031 -15.055 1 98.69 71 GLY B N 1
ATOM 1424 C CA . GLY B 1 71 ? 6.055 -17.344 -13.656 1 98.69 71 GLY B CA 1
ATOM 1425 C C . GLY B 1 71 ? 7.18 -16.891 -12.742 1 98.69 71 GLY B C 1
ATOM 1426 O O . GLY B 1 71 ? 6.93 -16.406 -11.641 1 98.69 71 GLY B O 1
ATOM 1427 N N . LYS B 1 72 ? 8.391 -17.078 -13.258 1 98.69 72 LYS B N 1
ATOM 1428 C CA . LYS B 1 72 ? 9.555 -16.641 -12.484 1 98.69 72 LYS B CA 1
ATOM 1429 C C . LYS B 1 72 ? 9.539 -15.125 -12.273 1 98.69 72 LYS B C 1
ATOM 1431 O O . LYS B 1 72 ? 9.828 -14.641 -11.18 1 98.69 72 LYS B O 1
ATOM 1436 N N . LYS B 1 73 ? 9.219 -14.469 -13.297 1 98.62 73 LYS B N 1
ATOM 1437 C CA . LYS B 1 73 ? 9.133 -13.016 -13.211 1 98.62 73 LYS B CA 1
ATOM 1438 C C . LYS B 1 73 ? 8.062 -12.586 -12.219 1 98.62 73 LYS B C 1
ATOM 1440 O O . LYS B 1 73 ? 8.289 -11.695 -11.398 1 98.62 73 LYS B O 1
ATOM 1445 N N . LEU B 1 74 ? 6.953 -13.227 -12.281 1 98.75 74 LEU B N 1
ATOM 1446 C CA . LEU B 1 74 ? 5.875 -12.875 -11.367 1 98.75 74 LEU B CA 1
ATOM 1447 C C . LEU B 1 74 ? 6.273 -13.172 -9.922 1 98.75 74 LEU B C 1
ATOM 1449 O O . LEU B 1 74 ? 5.977 -12.383 -9.023 1 98.75 74 LEU B O 1
ATOM 1453 N N . LEU B 1 75 ? 6.848 -14.289 -9.75 1 98.75 75 LEU B N 1
ATOM 1454 C CA . LEU B 1 75 ? 7.273 -14.648 -8.398 1 98.75 75 LEU B CA 1
ATOM 1455 C C . LEU B 1 75 ? 8.188 -13.57 -7.816 1 98.75 75 LEU B C 1
ATOM 1457 O O . LEU B 1 75 ? 8.039 -13.188 -6.652 1 98.75 75 LEU B O 1
ATOM 1461 N N . GLU B 1 76 ? 9.109 -13.094 -8.633 1 98.75 76 GLU B N 1
ATOM 1462 C CA . GLU B 1 76 ? 10.016 -12.047 -8.18 1 98.75 76 GLU B CA 1
ATOM 1463 C C . GLU B 1 76 ? 9.258 -10.766 -7.852 1 98.75 76 GLU B C 1
ATOM 1465 O O . GLU B 1 76 ? 9.562 -10.102 -6.859 1 98.75 76 GLU B O 1
ATOM 1470 N N . LEU B 1 77 ? 8.328 -10.438 -8.633 1 98.75 77 LEU B N 1
ATOM 1471 C CA . LEU B 1 77 ? 7.52 -9.25 -8.391 1 98.75 77 LEU B CA 1
ATOM 1472 C C . LEU B 1 77 ? 6.699 -9.391 -7.117 1 98.75 77 LEU B C 1
ATOM 1474 O O . LEU B 1 77 ? 6.516 -8.422 -6.375 1 98.75 77 LEU B O 1
ATOM 1478 N N . LEU B 1 78 ? 6.191 -10.578 -6.906 1 98.62 78 LEU B N 1
ATOM 1479 C CA . LEU B 1 78 ? 5.391 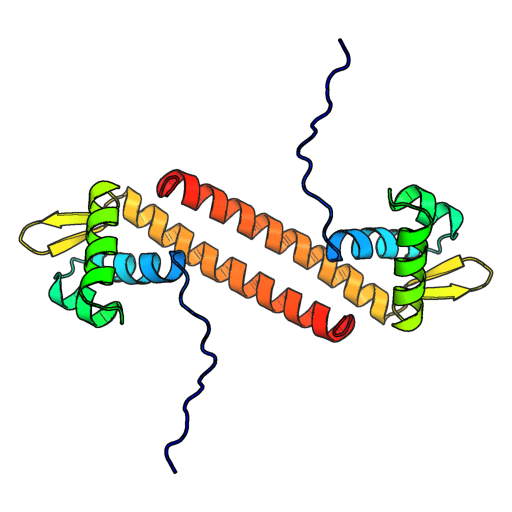-10.82 -5.711 1 98.62 78 LEU B CA 1
ATOM 1480 C C . LEU B 1 78 ? 6.242 -10.695 -4.449 1 98.62 78 LEU B C 1
ATOM 1482 O O . LEU B 1 78 ? 5.762 -10.242 -3.412 1 98.62 78 LEU B O 1
ATOM 1486 N N . LYS B 1 79 ? 7.453 -11.109 -4.543 1 98.56 79 LYS B N 1
ATOM 1487 C CA . LYS B 1 79 ? 8.383 -10.906 -3.436 1 98.56 79 LYS B CA 1
ATOM 1488 C C . LYS B 1 79 ? 8.609 -9.414 -3.182 1 98.56 79 LYS B C 1
ATOM 1490 O O . LYS B 1 79 ? 8.586 -8.969 -2.033 1 98.56 79 LYS B O 1
ATOM 1495 N N . GLU B 1 80 ? 8.797 -8.711 -4.227 1 98.69 80 GLU B N 1
ATOM 1496 C CA . GLU B 1 80 ? 8.969 -7.266 -4.117 1 98.69 80 GLU B CA 1
ATOM 1497 C C . GLU B 1 80 ? 7.723 -6.605 -3.535 1 98.69 80 GLU B C 1
ATOM 1499 O O . GLU B 1 80 ? 7.824 -5.703 -2.697 1 98.69 80 GLU B O 1
ATOM 1504 N N . TYR B 1 81 ? 6.645 -7.086 -3.982 1 98.62 81 TYR B N 1
ATOM 1505 C CA . TYR B 1 81 ? 5.371 -6.586 -3.475 1 98.62 81 TYR B CA 1
ATOM 1506 C C . TYR B 1 81 ? 5.285 -6.758 -1.962 1 98.62 81 TYR B C 1
ATOM 1508 O O . TYR B 1 81 ? 4.93 -5.816 -1.244 1 98.62 81 TYR B O 1
ATOM 1516 N N . LYS B 1 82 ? 5.562 -7.84 -1.597 1 98.25 82 LYS B N 1
ATOM 1517 C CA . LYS B 1 82 ? 5.508 -8.125 -0.165 1 98.25 82 LYS B CA 1
ATOM 1518 C C . LYS B 1 82 ? 6.426 -7.18 0.613 1 98.25 82 LYS B C 1
ATOM 1520 O O . LYS B 1 82 ? 6.039 -6.656 1.66 1 98.25 82 LYS B O 1
ATOM 1525 N N . ASP B 1 83 ? 7.605 -6.98 0.159 1 98.44 83 ASP B N 1
ATOM 1526 C CA . ASP B 1 83 ? 8.57 -6.094 0.807 1 98.44 83 ASP B CA 1
ATOM 1527 C C . ASP B 1 83 ? 8.039 -4.664 0.875 1 98.44 83 ASP B C 1
ATOM 1529 O O . ASP B 1 83 ? 8.117 -4.016 1.922 1 98.44 83 ASP B O 1
ATOM 1533 N N . LYS B 1 84 ? 7.551 -4.203 -0.209 1 98.56 84 LYS B N 1
ATOM 1534 C CA . LYS B 1 84 ? 7.051 -2.832 -0.283 1 98.56 84 LYS B CA 1
ATOM 1535 C C . LYS B 1 84 ? 5.805 -2.654 0.582 1 98.56 84 LYS B C 1
ATOM 1537 O O . LYS B 1 84 ? 5.633 -1.617 1.225 1 98.56 84 LYS B O 1
ATOM 1542 N N . LYS B 1 85 ? 4.984 -3.625 0.547 1 98.19 85 LYS B N 1
ATOM 1543 C CA . LYS B 1 85 ? 3.785 -3.586 1.38 1 98.19 85 LYS B CA 1
ATOM 1544 C C . LYS B 1 85 ? 4.148 -3.514 2.861 1 98.19 85 LYS B C 1
ATOM 1546 O O . LYS B 1 85 ? 3.57 -2.719 3.607 1 98.19 85 LYS B O 1
ATOM 1551 N N . THR B 1 86 ? 5.09 -4.316 3.246 1 98.25 86 THR B N 1
ATOM 1552 C CA . THR B 1 86 ? 5.543 -4.316 4.629 1 98.25 86 THR B CA 1
ATOM 1553 C C . THR B 1 86 ? 6.109 -2.953 5.012 1 98.25 86 THR B C 1
ATOM 1555 O O . THR B 1 86 ? 5.824 -2.438 6.098 1 98.25 86 THR B O 1
ATOM 1558 N N . ALA B 1 87 ? 6.895 -2.359 4.215 1 98.44 87 ALA B N 1
ATOM 1559 C CA . ALA B 1 87 ? 7.461 -1.037 4.461 1 98.44 87 ALA B CA 1
ATOM 1560 C C . ALA B 1 87 ? 6.367 0.017 4.59 1 98.44 87 ALA B C 1
ATOM 1562 O O . ALA B 1 87 ? 6.441 0.899 5.449 1 98.44 87 ALA B O 1
ATOM 1563 N N . LEU B 1 88 ? 5.406 -0.112 3.758 1 98.69 88 LEU B N 1
ATOM 1564 C CA . LEU B 1 88 ? 4.293 0.831 3.797 1 98.69 88 LEU B CA 1
ATOM 1565 C C . LEU B 1 88 ? 3.49 0.671 5.082 1 98.69 88 LEU B C 1
ATOM 1567 O O . LEU B 1 88 ? 3.109 1.663 5.711 1 98.69 88 LEU B O 1
ATOM 1571 N N . ASP B 1 89 ? 3.279 -0.525 5.445 1 98.12 89 ASP B N 1
ATOM 1572 C CA . ASP B 1 89 ? 2.543 -0.794 6.676 1 98.12 89 ASP B CA 1
ATOM 1573 C C . ASP B 1 89 ? 3.279 -0.226 7.887 1 98.12 89 ASP B C 1
ATOM 1575 O O . ASP B 1 89 ? 2.65 0.281 8.82 1 98.12 89 ASP B O 1
ATOM 1579 N N . ARG B 1 90 ? 4.574 -0.365 7.859 1 98.56 90 ARG B N 1
ATOM 1580 C CA . ARG B 1 90 ? 5.379 0.153 8.961 1 98.56 90 ARG B CA 1
ATOM 1581 C C . ARG B 1 90 ? 5.242 1.667 9.07 1 98.56 90 ARG B C 1
ATOM 1583 O O . ARG B 1 90 ? 5.047 2.195 10.172 1 98.56 90 ARG B O 1
ATOM 1590 N N . VAL B 1 91 ? 5.301 2.33 8.008 1 98.5 91 VAL B N 1
ATOM 1591 C CA . VAL B 1 91 ? 5.215 3.785 8.031 1 98.5 91 VAL B CA 1
ATOM 1592 C C . VAL B 1 91 ? 3.797 4.215 8.406 1 98.5 91 VAL B C 1
ATOM 1594 O O . VAL B 1 91 ? 3.611 5.184 9.148 1 98.5 91 VAL B O 1
ATOM 1597 N N . THR B 1 92 ? 2.812 3.508 7.949 1 98.25 92 THR B N 1
ATOM 1598 C CA . THR B 1 92 ? 1.425 3.801 8.289 1 98.25 92 THR B CA 1
ATOM 1599 C C . THR B 1 92 ? 1.196 3.66 9.789 1 98.25 92 THR B C 1
ATOM 1601 O O . THR B 1 92 ? 0.503 4.48 10.398 1 98.25 92 THR B O 1
ATOM 1604 N N . SER B 1 93 ? 1.812 2.643 10.297 1 98.25 93 SER B N 1
ATOM 1605 C CA . SER B 1 93 ? 1.699 2.453 11.742 1 98.25 93 SER B CA 1
ATOM 1606 C C . SER B 1 93 ? 2.301 3.629 12.5 1 98.25 93 SER B C 1
ATOM 1608 O O . SER B 1 93 ? 1.731 4.09 13.492 1 98.25 93 SER B O 1
ATOM 1610 N N . GLN B 1 94 ? 3.42 4.086 12.094 1 98.44 94 GLN B N 1
ATOM 1611 C CA . GLN B 1 94 ? 4.07 5.234 12.719 1 98.44 94 GLN B CA 1
ATOM 1612 C C . GLN B 1 94 ? 3.207 6.488 12.602 1 98.44 94 GLN B C 1
ATOM 1614 O O . GLN B 1 94 ? 3.123 7.277 13.547 1 98.44 94 GLN B O 1
ATOM 1619 N N . ILE B 1 95 ? 2.586 6.648 11.484 1 98.38 95 ILE B N 1
ATOM 1620 C CA . ILE B 1 95 ? 1.701 7.789 11.266 1 98.38 95 ILE B CA 1
ATOM 1621 C C . ILE B 1 95 ? 0.515 7.715 12.227 1 98.38 95 ILE B C 1
ATOM 1623 O O . ILE B 1 95 ? 0.156 8.711 12.859 1 98.38 95 ILE B O 1
ATOM 1627 N N . LYS B 1 96 ? 0.035 6.562 12.344 1 97.38 96 LYS B N 1
ATOM 1628 C CA . LYS B 1 96 ? -1.091 6.359 13.258 1 97.38 96 LYS B CA 1
ATOM 1629 C C . LYS B 1 96 ? -0.695 6.664 14.695 1 97.38 96 LYS B C 1
ATOM 1631 O O . LYS B 1 96 ? -1.483 7.23 15.453 1 97.38 96 LYS B O 1
ATOM 1636 N N . ASP B 1 97 ? 0.461 6.301 15.023 1 97.12 97 ASP B N 1
ATOM 1637 C CA . ASP B 1 97 ? 0.957 6.535 16.375 1 97.12 97 ASP B CA 1
ATOM 1638 C C . ASP B 1 97 ? 1.046 8.031 16.672 1 97.12 97 ASP B C 1
ATOM 1640 O O . ASP B 1 97 ? 0.765 8.461 17.797 1 97.12 97 ASP B O 1
ATOM 1644 N N . ILE B 1 98 ? 1.435 8.828 15.703 1 97.44 98 ILE B N 1
ATOM 1645 C CA . ILE B 1 98 ? 1.646 10.258 15.898 1 97.44 98 ILE B CA 1
ATOM 1646 C C . ILE B 1 98 ? 0.32 11 15.75 1 97.44 98 ILE B C 1
ATOM 1648 O O . ILE B 1 98 ? -0.022 11.844 16.594 1 97.44 98 ILE B O 1
ATOM 1652 N N . TYR B 1 99 ? -0.336 10.695 14.672 1 96.19 99 TYR B N 1
ATOM 1653 C CA . TYR B 1 99 ? -1.573 11.398 14.352 1 96.19 99 TYR B CA 1
ATOM 1654 C C . TYR B 1 99 ? -2.709 10.938 15.266 1 96.19 99 TYR B C 1
ATOM 1656 O O . TYR B 1 99 ? -3.611 11.719 15.578 1 96.19 99 TYR B O 1
ATOM 1664 N N . GLY B 1 100 ? -2.633 9.766 15.695 1 86.25 100 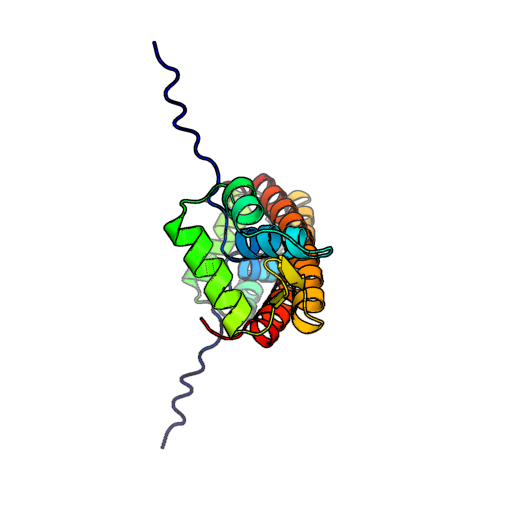GLY B N 1
ATOM 1665 C CA . GLY B 1 100 ? -3.674 9.195 16.531 1 86.25 100 GLY B CA 1
ATOM 1666 C C . GLY B 1 100 ? -4.863 8.688 15.742 1 86.25 100 GLY B C 1
ATOM 1667 O O . GLY B 1 100 ? -4.941 8.891 14.531 1 86.25 100 GLY B O 1
ATOM 1668 N N . GLU B 1 101 ? -5.699 7.781 16.391 1 68.56 101 GLU B N 1
ATOM 1669 C CA . GLU B 1 101 ? -6.902 7.195 15.805 1 68.56 101 GLU B CA 1
ATOM 1670 C C . GLU B 1 101 ? -7.973 8.258 15.562 1 68.56 101 GLU B C 1
ATOM 1672 O O . GLU B 1 101 ? -8.031 9.266 16.281 1 68.56 101 GLU B O 1
ATOM 1677 N N . ASP B 1 102 ? -8.367 8.523 14.117 1 57.34 102 ASP B N 1
ATOM 1678 C CA . ASP B 1 102 ? -9.555 9.375 14.031 1 57.34 102 ASP B CA 1
ATOM 1679 C C . ASP B 1 102 ? -10.641 8.906 15 1 57.34 102 ASP B C 1
ATOM 1681 O O . ASP B 1 102 ? -10.711 7.719 15.328 1 57.34 102 ASP B O 1
#

Secondary structure (DSSP, 8-state):
--------PPPPPHHHHHHHHHHHTTT-EEHHHHHHHHTS-HHHHHHHHHHHHHTTSEEEETTEEEE-HHHHHHHHHHHHHHHHHHHHHHHHHHHHHHH---/--------PPPPPHHHHHHHHHHHTTT-EEHHHHHHHHTS-HHHHHHHHHHHHHTTSEEEETTEEEE-HHHHHHHHHHHHHHHHHHHHHHHHHHHHHHH---

Foldseek 3Di:
DPPPCVVPDDDDDPLRLLLQLLVCQAPWDAPVRQCVRSPDDPVVSVVSVVVCVVVVQWHDDPRTIHGDPNVVVSSVVSVVVVVVVVVVVVVVVVCCVVVDDD/DPPPCVVPDDDDDPLRLLLQLLVCQAPWDAPVRQCVRSPDDPVVSVVSVVVCVVVVQWHDDPRTIHGDPNVVVSSVVSVVVVVVVVVVVVVVVVCCVVVHDD

Organism: Sulfolobus acidocaldarius (strain ATCC 33909 / DSM 639 / JCM 8929 / NBRC 15157 / NCIMB 11770) (NCBI:txid330779)